Protein 3HX1 (pdb70)

Radius of gyration: 18.81 Å; Cα contacts (8 Å, |Δi|>4): 523; chains: 2; bounding box: 47×52×32 Å

B-factor: mean 54.71, std 17.38, range [21.19, 99.0]

Secondary structure (DSSP, 8-state):
--EEEEEEEETTEEEEEEE-SSEEEEESSTTSSEE---SSS-TT-EEEEE---EEEEES-TTS---SS---TT---SEEEPPTT-EE--TT-EEEEEEE--/-EEEEEEETTEEEEEE--SSEEEEESSTTSSEE---TTS-TT-EEEEEEE-SSS-EEEEEEES-TT----SS---TTS--SEEE--TT-EE--TT-EEEEEE--

Solvent-accessible surface area: 11681 Å² total

InterPro do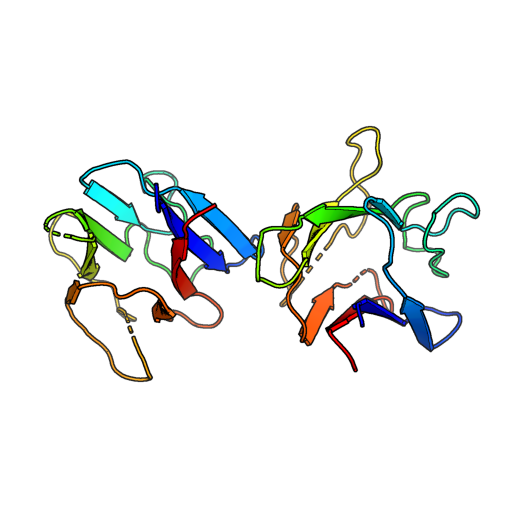mains:
  IPR000253 Forkhead-associated (FHA) domain [PF00498] (32-105)
  IPR000253 Forkhead-associated (FHA) domain [PS50006] (32-91)
  IPR000253 Forkhead-associated (FHA) domain [SM00240] (31-91)
  IPR008984 SMAD/FHA domain superfamily [SSF49879] (4-127)

CATH classification: 2.60.200.20

Nearest PDB structures (foldseek):
  3hx1-assembly1_A  TM=1.010E+00  e=3.434E-19  Synechocystis sp. PCC 6803
  3hx1-assembly2_B  TM=9.843E-01  e=1.513E-14  Synechocystis sp. PCC 6803
  8p5x-assembly1_G  TM=8.555E-01  e=5.472E-07  Corynebacterium glutamicum ATCC 13032
  7rj3-assembly3_C  TM=8.687E-01  e=1.919E-06  Mycobacterium tuberculosis
  3unm-assembly1_A  TM=7.442E-01  e=1.683E-04  Homo sapiens

Structure (mmCIF, N/CA/C/O backbone):
data_3HX1
#
_entry.id   3HX1
#
_cell.length_a   56.130
_cell.length_b   56.130
_cell.length_c   290.868
_cell.angle_alpha   90.000
_cell.angle_beta   90.000
_cell.angle_gamma   120.000
#
_symmetry.space_group_name_H-M   'P 61 2 2'
#
loop_
_entity.id
_entity.type
_entity.pdbx_description
1 polymer 'Slr1951 protein'
2 water water
#
loop_
_atom_site.group_PDB
_atom_site.id
_atom_site.type_symbol
_atom_site.label_atom_id
_atom_site.label_alt_id
_atom_site.label_comp_id
_atom_site.label_asym_id
_atom_site.label_entity_id
_atom_site.label_seq_id
_atom_site.pdbx_PDB_ins_code
_atom_site.Cartn_x
_atom_site.Cartn_y
_atom_site.Cartn_z
_atom_site.occupancy
_atom_site.B_iso_or_equiv
_atom_site.auth_seq_id
_atom_site.auth_comp_id
_atom_site.auth_asym_id
_atom_site.auth_atom_id
_atom_site.pdbx_PDB_model_num
ATOM 1 N N . LEU A 1 9 ? -20.111 5.034 152.689 1.00 71.05 9 LEU A N 1
ATOM 2 C CA . LEU A 1 9 ? -19.893 3.640 152.202 1.00 82.05 9 LEU A CA 1
ATOM 3 C C . LEU A 1 9 ? -18.599 3.083 152.770 1.00 83.84 9 LEU A C 1
ATOM 4 O O . LEU A 1 9 ? -17.568 3.098 152.104 1.00 90.50 9 LEU A O 1
ATOM 9 N N . GLN A 1 10 ? -18.660 2.595 154.004 1.00 78.81 10 GLN A N 1
ATOM 10 C CA . GLN A 1 10 ? -17.490 2.039 154.674 1.00 76.46 10 GLN A CA 1
ATOM 11 C C . GLN A 1 10 ? -16.719 1.053 153.790 1.00 78.50 10 GLN A C 1
ATOM 12 O O . GLN A 1 10 ? -17.320 0.228 153.098 1.00 82.18 10 GLN A O 1
ATOM 18 N N . GLU A 1 11 ?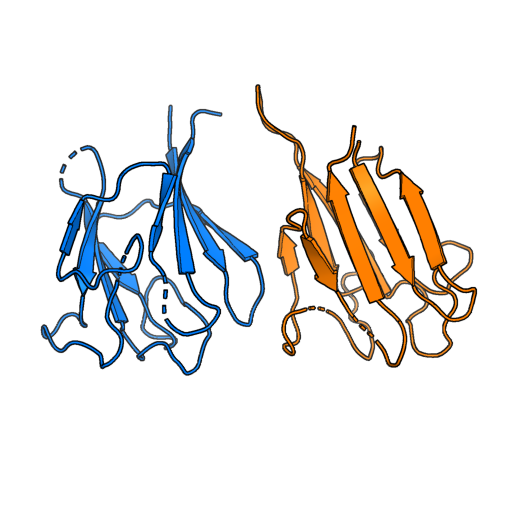 -15.390 1.144 153.817 1.00 66.60 11 GLU A N 1
ATOM 19 C CA . GLU A 1 11 ? -14.546 0.252 153.025 1.00 64.47 11 GLU A CA 1
ATOM 20 C C . GLU A 1 11 ? -13.575 -0.554 153.888 1.00 58.26 11 GLU A C 1
ATOM 21 O O . GLU A 1 11 ? -13.190 -0.121 154.978 1.00 58.37 11 GLU A O 1
ATOM 27 N N . HIS A 1 12 ? -13.198 -1.730 153.388 1.00 46.94 12 HIS A N 1
ATOM 28 C CA . HIS A 1 12 ? -12.289 -2.641 154.084 1.00 52.66 12 HIS A CA 1
ATOM 29 C C . HIS A 1 12 ? -10.842 -2.241 153.857 1.00 50.18 12 HIS A C 1
ATOM 30 O O . HIS A 1 12 ? -10.338 -2.340 152.734 1.00 51.36 12 HIS A O 1
ATOM 37 N N . ILE A 1 13 ? -10.177 -1.799 154.925 1.00 49.30 13 ILE A N 1
ATOM 38 C CA . ILE A 1 13 ? -8.787 -1.364 154.841 1.00 46.63 13 ILE A CA 1
ATOM 39 C C . ILE A 1 13 ? -7.852 -2.217 155.680 1.00 47.15 13 ILE A C 1
ATOM 40 O O . ILE A 1 13 ? -8.120 -2.492 156.851 1.00 39.29 13 ILE A O 1
ATOM 45 N N . LEU A 1 14 ? -6.739 -2.614 155.075 1.00 45.88 14 LEU A N 1
ATOM 46 C CA . LEU A 1 14 ? -5.749 -3.431 155.754 1.00 44.50 14 LEU A CA 1
ATOM 47 C C . LEU A 1 14 ? -4.456 -2.633 155.950 1.00 45.69 14 LEU A C 1
ATOM 48 O O . LEU A 1 14 ? -3.783 -2.298 154.967 1.00 44.49 14 LEU A O 1
ATOM 53 N N . ILE A 1 15 ? -4.117 -2.315 157.202 1.00 43.48 15 ILE A N 1
ATOM 54 C CA . ILE A 1 15 ? -2.881 -1.589 157.483 1.00 44.54 15 ILE A CA 1
ATOM 55 C C . ILE A 1 15 ? -1.769 -2.616 157.701 1.00 44.40 15 ILE A C 1
ATOM 56 O O . ILE A 1 15 ? -1.746 -3.337 158.705 1.00 42.62 15 ILE A O 1
ATOM 61 N N . ILE A 1 16 ? -0.846 -2.680 156.753 1.00 36.60 16 ILE A N 1
ATOM 62 C CA . ILE A 1 16 ? 0.252 -3.632 156.817 1.00 36.20 16 ILE A CA 1
ATOM 63 C C . ILE A 1 16 ? 1.564 -3.009 157.273 1.00 35.90 16 ILE A C 1
ATOM 64 O O . ILE A 1 16 ? 1.980 -1.960 156.774 1.00 39.34 16 ILE A O 1
ATOM 69 N N . LEU A 1 17 ? 2.214 -3.675 158.222 1.00 41.22 17 LEU A N 1
ATOM 70 C CA . LEU A 1 17 ? 3.490 -3.216 158.748 1.00 43.48 17 LEU A CA 1
ATOM 71 C C . LEU A 1 17 ? 4.530 -4.311 158.598 1.00 44.29 17 LEU A C 1
ATOM 72 O O . LEU A 1 17 ? 4.406 -5.373 159.208 1.00 43.04 17 LEU A O 1
ATOM 77 N N . ASP A 1 18 ? 5.555 -4.051 157.793 1.00 40.29 18 ASP A N 1
ATOM 78 C CA . ASP A 1 18 ? 6.620 -5.024 157.580 1.00 42.68 18 ASP A CA 1
ATOM 79 C C . ASP A 1 18 ? 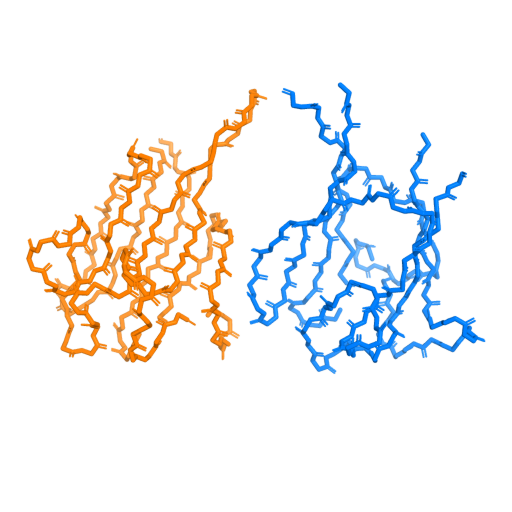7.928 -4.342 157.203 1.00 36.72 18 ASP A C 1
ATOM 80 O O . ASP A 1 18 ? 8.040 -3.123 157.262 1.00 43.24 18 ASP A O 1
ATOM 85 N N . ASP A 1 19 ? 8.916 -5.141 156.816 1.00 35.28 19 ASP A N 1
ATOM 86 C CA . ASP A 1 19 ? 10.231 -4.632 156.420 1.00 37.71 19 ASP A CA 1
ATOM 87 C C . ASP A 1 19 ? 10.164 -3.408 155.496 1.00 41.26 19 ASP A C 1
ATOM 88 O O . ASP A 1 19 ? 11.097 -2.607 155.457 1.00 47.78 19 ASP A O 1
ATOM 93 N N . ALA A 1 20 ? 9.068 -3.268 154.752 1.00 21.55 20 ALA A N 1
ATOM 94 C CA . ALA A 1 20 ? 8.901 -2.143 153.833 1.00 36.62 20 ALA A CA 1
ATOM 95 C C . ALA A 1 20 ? 8.194 -0.937 154.443 1.00 38.68 20 ALA A C 1
ATOM 96 O O . ALA A 1 20 ? 7.910 0.035 153.734 1.00 42.76 20 ALA A O 1
ATOM 98 N N . GLY A 1 21 ? 7.906 -0.999 155.743 1.00 25.51 21 GLY A N 1
ATOM 99 C CA . GLY A 1 21 ? 7.237 0.099 156.409 1.00 27.87 21 GLY A CA 1
ATOM 100 C C . GLY A 1 21 ? 5.750 -0.143 156.583 1.00 35.79 21 GLY A C 1
ATOM 101 O O . GLY A 1 21 ? 5.258 -1.244 156.353 1.00 24.51 21 GLY A O 1
ATOM 102 N N . ARG A 1 22 ? 5.022 0.888 156.991 1.00 37.77 22 ARG A N 1
ATOM 103 C CA . ARG A 1 22 ? 3.590 0.758 157.196 1.00 34.29 22 ARG A CA 1
ATOM 104 C C . ARG A 1 22 ? 2.843 1.286 155.970 1.00 34.88 22 ARG A C 1
ATOM 105 O O . ARG A 1 22 ? 3.103 2.406 155.521 1.00 28.85 22 ARG A O 1
ATOM 113 N N . ARG A 1 23 ? 1.929 0.486 155.420 1.00 36.46 23 ARG A N 1
ATOM 114 C CA . ARG A 1 23 ? 1.166 0.921 154.243 1.00 38.71 23 ARG A CA 1
ATOM 115 C C . ARG A 1 23 ? -0.261 0.406 154.303 1.00 41.81 23 ARG A C 1
ATOM 116 O O . ARG A 1 23 ? -0.558 -0.526 155.044 1.00 33.22 23 ARG A O 1
ATOM 124 N N . GLU A 1 24 ? -1.143 1.005 153.510 1.00 39.62 24 GLU A N 1
ATOM 125 C CA . GLU A 1 24 ? -2.541 0.592 153.493 1.00 36.83 24 GLU A CA 1
ATOM 126 C C . GLU A 1 24 ? -2.972 -0.086 152.195 1.00 47.80 24 GLU A C 1
ATOM 127 O O . GLU A 1 24 ? -2.546 0.287 151.104 1.00 44.13 24 GLU A O 1
ATOM 133 N N . VAL A 1 25 ? -3.819 -1.099 152.343 1.00 48.62 25 VAL A N 1
ATOM 134 C CA . VAL A 1 25 ? -4.344 -1.865 151.228 1.00 45.30 25 VAL A CA 1
ATOM 135 C C . VAL A 1 25 ? -5.858 -1.855 151.324 1.00 43.46 25 VAL A C 1
ATOM 136 O O . VAL A 1 25 ? -6.427 -2.004 152.412 1.00 42.61 25 VAL A O 1
ATOM 140 N N . LEU A 1 26 ? -6.518 -1.671 150.189 1.00 35.49 26 LEU A N 1
ATOM 141 C CA . LEU A 1 26 ? -7.971 -1.669 150.171 1.00 38.96 26 LEU A CA 1
ATOM 142 C C . LEU A 1 26 ? -8.376 -3.089 149.834 1.00 34.88 26 LEU A C 1
ATOM 143 O O . LEU A 1 26 ? -7.907 -3.645 148.838 1.00 43.27 26 LEU A O 1
ATOM 148 N N . LEU A 1 27 ? -9.212 -3.692 150.673 1.00 37.20 27 LEU A N 1
ATOM 149 C CA . LEU A 1 27 ? -9.660 -5.061 150.431 1.00 47.93 27 LEU A CA 1
ATOM 150 C C . LEU A 1 27 ? -10.895 -5.017 149.541 1.00 47.47 27 LEU A C 1
ATOM 151 O O . LEU A 1 27 ? -11.959 -4.547 149.945 1.00 35.71 27 LEU A O 1
ATOM 156 N N . THR A 1 28 ? -10.733 -5.519 148.324 1.00 53.41 28 THR A N 1
ATOM 157 C CA . THR A 1 28 ? -11.783 -5.488 147.317 1.00 43.27 28 THR A CA 1
ATOM 158 C C . THR A 1 28 ? -12.308 -6.847 146.879 1.00 49.14 28 THR A C 1
ATOM 159 O O . THR A 1 28 ? -13.498 -7.000 146.599 1.00 55.84 28 THR A O 1
ATOM 163 N N . GLU A 1 29 ? -11.421 -7.833 146.816 1.00 55.39 29 GLU A N 1
ATOM 164 C CA . GLU A 1 29 ? -11.801 -9.158 146.348 1.00 44.39 29 GLU A CA 1
ATOM 165 C C . GLU A 1 29 ? -12.372 -10.131 147.375 1.00 44.33 29 GLU A C 1
ATOM 166 O O . GLU A 1 29 ? -12.432 -9.844 148.570 1.00 45.48 29 GLU A O 1
ATOM 172 N N . THR A 1 30 ? -12.773 -11.295 146.872 1.00 41.06 30 THR A N 1
ATOM 173 C CA . THR A 1 30 ? -13.373 -12.360 147.659 1.00 40.80 30 THR A CA 1
ATOM 174 C C . THR A 1 30 ? -12.372 -13.273 148.351 1.00 41.32 30 THR A C 1
ATOM 175 O O . THR A 1 30 ? -12.637 -13.802 149.437 1.00 47.51 30 THR A O 1
ATOM 179 N N . PHE A 1 31 ? -11.226 -13.467 147.712 1.00 43.04 31 PHE A N 1
ATOM 180 C CA . PHE A 1 31 ? -10.190 -14.337 148.242 1.00 34.66 31 PHE A CA 1
ATOM 181 C C . PHE A 1 31 ? -8.841 -13.640 148.064 1.00 37.68 31 PHE A C 1
ATOM 182 O O . PHE A 1 31 ? -8.586 -13.010 147.039 1.00 47.83 31 PHE A O 1
ATOM 190 N N . TYR A 1 32 ? -7.984 -13.744 149.073 1.00 42.63 32 TYR A N 1
ATOM 191 C CA . TYR A 1 32 ? -6.666 -13.129 149.017 1.00 38.97 32 TYR A CA 1
ATOM 192 C C . TYR A 1 32 ? -5.653 -14.024 149.701 1.00 44.83 32 TYR A C 1
ATOM 193 O O . TYR A 1 32 ? -5.866 -14.435 150.838 1.00 48.33 32 TYR A O 1
ATOM 202 N N . THR A 1 33 ? -4.557 -14.343 149.022 1.00 41.86 33 THR A N 1
ATOM 203 C CA . THR A 1 33 ? -3.517 -15.137 149.664 1.00 44.44 33 THR A CA 1
ATOM 204 C C . THR A 1 33 ? -2.573 -14.090 150.222 1.00 43.44 33 THR A C 1
ATOM 205 O O . THR A 1 33 ? -2.471 -12.988 149.680 1.00 38.59 33 THR A O 1
ATOM 209 N N . ILE A 1 34 ? -1.888 -14.423 151.303 1.00 45.45 34 ILE A N 1
ATOM 210 C CA . ILE A 1 34 ? -0.984 -13.480 151.933 1.00 37.71 34 ILE A CA 1
ATOM 211 C C . ILE A 1 34 ? 0.335 -14.154 152.237 1.00 41.42 34 ILE A C 1
ATOM 212 O O . ILE A 1 34 ? 0.361 -15.301 152.694 1.00 35.97 34 ILE A O 1
ATOM 217 N N . GLY A 1 35 ? 1.435 -13.445 151.995 1.00 30.84 35 GLY A N 1
ATOM 218 C CA . GLY A 1 35 ? 2.737 -14.023 152.264 1.00 37.58 35 GLY A CA 1
ATOM 219 C C . GLY A 1 35 ? 3.878 -13.164 151.775 1.00 41.32 35 GLY A C 1
ATOM 220 O O . GLY A 1 35 ? 3.655 -12.095 151.207 1.00 36.64 35 GLY A O 1
ATOM 221 N N . ARG A 1 36 ? 5.102 -13.643 151.984 1.00 41.69 36 ARG A N 1
ATOM 222 C CA . ARG A 1 36 ? 6.299 -12.914 151.585 1.00 46.38 36 ARG A CA 1
ATOM 223 C C . ARG A 1 36 ? 6.694 -13.085 150.116 1.00 48.37 36 ARG A C 1
ATOM 224 O O . ARG A 1 36 ? 7.509 -12.320 149.595 1.00 56.02 36 ARG A O 1
ATOM 232 N N . SER A 1 37 ? 6.122 -14.083 149.451 1.00 35.75 37 SER A N 1
ATOM 233 C CA . SER A 1 37 ? 6.455 -14.333 148.057 1.00 35.84 37 SER A CA 1
ATOM 234 C C . SER A 1 37 ? 5.690 -13.477 147.066 1.00 35.56 37 SER A C 1
ATOM 235 O O . SER A 1 37 ? 4.621 -12.951 147.376 1.00 26.56 37 SER A O 1
ATOM 238 N N . PRO A 1 38 ? 6.249 -13.307 145.859 1.00 39.05 38 PRO A N 1
ATOM 239 C CA . PRO A 1 38 ? 5.608 -12.515 144.805 1.00 35.14 38 PRO A CA 1
ATOM 240 C C . PRO A 1 38 ? 4.305 -13.189 144.378 1.00 34.96 38 PRO A C 1
ATOM 241 O O . PRO A 1 38 ? 3.444 -12.551 143.788 1.00 50.93 38 PRO A O 1
ATOM 245 N N . ARG A 1 39 ? 4.174 -14.482 144.678 1.00 37.54 39 ARG A N 1
ATOM 246 C CA . ARG A 1 39 ? 2.964 -15.252 144.339 1.00 44.47 39 ARG A CA 1
ATOM 247 C C . ARG A 1 39 ? 1.735 -14.723 145.080 1.00 43.46 39 ARG A C 1
ATOM 248 O O . ARG A 1 39 ? 0.647 -14.629 144.511 1.00 52.36 39 ARG A O 1
ATOM 256 N N . ALA A 1 40 ? 1.922 -14.400 146.355 1.00 47.75 40 ALA A N 1
ATOM 257 C CA . ALA A 1 40 ? 0.856 -13.894 147.218 1.00 47.44 40 ALA A CA 1
ATOM 258 C C . ALA A 1 40 ? 0.193 -12.627 146.689 1.00 44.83 40 ALA A C 1
ATOM 259 O O . ALA A 1 40 ? 0.864 -11.736 146.175 1.00 48.15 40 ALA A O 1
ATOM 261 N N . ASP A 1 41 ? -1.126 -12.549 146.835 1.00 38.67 41 ASP A N 1
ATOM 262 C CA . ASP A 1 41 ? -1.880 -11.382 146.393 1.00 36.90 41 ASP A CA 1
ATOM 263 C C . ASP A 1 41 ? -1.457 -10.154 147.196 1.00 42.13 41 ASP A C 1
ATOM 264 O O . ASP A 1 41 ? -1.298 -9.069 146.644 1.00 40.05 41 ASP A O 1
ATOM 269 N N . ILE A 1 42 ? -1.269 -10.329 148.502 1.00 39.05 42 ILE A N 1
ATOM 270 C CA . ILE A 1 42 ? -0.857 -9.230 149.374 1.00 34.94 42 ILE A CA 1
ATOM 271 C C . ILE A 1 42 ? 0.497 -9.580 149.968 1.00 36.51 42 ILE A C 1
ATOM 272 O O . ILE A 1 42 ? 0.594 -10.457 150.814 1.00 24.51 42 ILE A O 1
ATOM 277 N N . ARG A 1 43 ? 1.553 -8.910 149.533 1.00 39.33 43 ARG A N 1
ATOM 278 C CA . ARG A 1 43 ? 2.866 -9.248 150.047 1.00 39.20 43 ARG A CA 1
ATOM 279 C C . ARG A 1 43 ? 3.151 -8.675 151.400 1.00 40.20 43 ARG A C 1
ATOM 280 O O . ARG A 1 43 ? 2.915 -7.494 151.639 1.00 33.38 43 ARG A O 1
ATOM 288 N N . ILE A 1 44 ? 3.630 -9.532 152.296 1.00 48.64 44 ILE A N 1
ATOM 289 C CA . ILE A 1 44 ? 4.026 -9.105 153.626 1.00 52.17 44 ILE A CA 1
ATOM 290 C C . ILE A 1 44 ? 5.512 -9.427 153.672 1.00 56.35 44 ILE A C 1
ATOM 291 O O . ILE A 1 44 ? 5.908 -10.568 153.917 1.00 53.92 44 ILE A O 1
ATOM 296 N N . LYS A 1 45 ? 6.320 -8.404 153.411 1.00 56.34 45 LYS A N 1
ATOM 297 C CA . LYS A 1 45 ? 7.769 -8.518 153.363 1.00 49.15 45 LYS A CA 1
ATOM 298 C C . LYS A 1 45 ? 8.443 -8.770 154.706 1.00 47.41 45 LYS A C 1
ATOM 299 O O . LYS A 1 45 ? 8.536 -7.865 155.541 1.00 41.03 45 LYS A O 1
ATOM 305 N N . SER A 1 46 ? 8.916 -10.005 154.890 1.00 47.87 46 SER A N 1
ATOM 306 C CA . SER A 1 46 ? 9.625 -10.435 156.095 1.00 42.71 46 SER A CA 1
ATOM 307 C C . SER A 1 46 ? 10.071 -11.874 155.961 1.00 54.10 46 SER A C 1
ATOM 308 O O . SER A 1 46 ? 9.498 -12.638 155.191 1.00 55.24 46 SER A O 1
ATOM 311 N N . GLN A 1 47 ? 11.091 -12.240 156.731 1.00 61.32 47 GLN A N 1
ATOM 312 C CA . GLN A 1 47 ? 11.628 -13.597 156.706 1.00 45.55 47 GLN A CA 1
ATOM 313 C C . GLN A 1 47 ? 10.858 -14.495 157.657 1.00 53.02 47 GLN A C 1
ATOM 314 O O . GLN A 1 47 ? 10.929 -15.716 157.560 1.00 61.35 47 GLN A O 1
ATOM 320 N N . PHE A 1 48 ? 10.119 -13.884 158.575 1.00 56.15 48 PHE A N 1
ATOM 321 C CA . PHE A 1 48 ? 9.336 -14.641 159.541 1.00 63.97 48 PHE A CA 1
ATOM 322 C C . PHE A 1 48 ? 7.995 -15.021 158.939 1.00 56.94 48 PHE A C 1
ATOM 323 O O . PHE A 1 48 ? 7.217 -15.756 159.537 1.00 59.07 48 PHE A O 1
ATOM 331 N N . VAL A 1 49 ? 7.734 -14.508 157.745 1.00 48.51 49 VAL A N 1
ATOM 332 C CA . VAL A 1 49 ? 6.496 -14.795 157.043 1.00 44.41 49 VAL A CA 1
ATOM 333 C C . VAL A 1 49 ? 6.729 -15.817 155.941 1.00 42.46 49 VAL A C 1
ATOM 334 O O . VAL A 1 49 ? 7.631 -15.670 155.125 1.00 42.14 49 VAL A O 1
ATOM 338 N N . SER A 1 50 ? 5.912 -16.856 155.919 1.00 36.38 50 SER A N 1
ATOM 339 C CA . SER A 1 50 ? 6.043 -17.887 154.896 1.00 36.28 50 SER A CA 1
ATOM 340 C C . SER A 1 50 ? 5.718 -17.310 153.516 1.00 36.62 50 SER A C 1
ATOM 341 O O . SER A 1 50 ? 5.118 -16.232 153.405 1.00 41.27 50 SER A O 1
ATOM 344 N N . ARG A 1 51 ? 6.116 -18.028 152.471 1.00 30.45 51 ARG A N 1
ATOM 345 C CA . ARG A 1 51 ? 5.851 -17.577 151.110 1.00 34.31 51 ARG A CA 1
ATOM 346 C C . ARG A 1 51 ? 4.384 -17.255 150.960 1.00 36.31 51 ARG A C 1
ATOM 347 O O . ARG A 1 51 ? 4.033 -16.227 150.380 1.00 43.06 51 ARG A O 1
ATOM 355 N N . ILE A 1 52 ? 3.543 -18.140 151.493 1.00 41.57 52 ILE A N 1
ATOM 356 C CA . ILE A 1 52 ? 2.092 -17.970 151.494 1.00 28.67 52 ILE A CA 1
ATOM 357 C C . ILE A 1 52 ? 1.726 -18.329 152.929 1.00 33.27 52 ILE A C 1
ATOM 358 O O . ILE A 1 52 ? 1.640 -19.504 153.286 1.00 53.84 52 ILE A O 1
ATOM 363 N N . HIS A 1 53 ? 1.520 -17.300 153.744 1.00 31.94 53 HIS A N 1
ATOM 364 C CA . HIS A 1 53 ? 1.228 -17.456 155.167 1.00 30.73 53 HIS A CA 1
ATOM 365 C C . HIS A 1 53 ? -0.234 -17.685 155.544 1.00 36.37 53 HIS A C 1
ATOM 366 O O . HIS A 1 53 ? -0.527 -18.360 156.531 1.00 32.12 53 HIS A O 1
ATOM 373 N N . ALA A 1 54 ? -1.156 -17.117 154.781 1.00 32.45 54 ALA A N 1
ATOM 374 C CA . ALA A 1 54 ? -2.556 -17.288 155.104 1.00 35.72 54 ALA A CA 1
ATOM 375 C C . ALA A 1 54 ? -3.459 -16.901 153.945 1.00 39.44 54 ALA A C 1
ATOM 376 O O . ALA A 1 54 ? -2.980 -16.590 152.853 1.00 41.06 54 ALA A O 1
ATOM 378 N N . VAL A 1 55 ? -4.768 -16.939 154.191 1.00 38.87 55 VAL A N 1
ATOM 379 C CA . VAL A 1 55 ? -5.750 -16.556 153.187 1.00 42.51 55 VAL A CA 1
ATOM 380 C C . VAL A 1 55 ? -6.908 -15.787 153.819 1.00 36.67 55 VAL A C 1
ATOM 381 O O . VAL A 1 55 ? -7.234 -15.973 154.990 1.00 45.69 55 VAL A O 1
ATOM 385 N N . LEU A 1 56 ? -7.516 -14.918 153.021 1.00 36.28 56 LEU A N 1
ATOM 386 C CA . LEU A 1 56 ? -8.640 -14.098 153.444 1.00 39.28 56 LEU A CA 1
ATOM 387 C C . LEU A 1 56 ? -9.804 -14.413 152.531 1.00 41.57 56 LEU A C 1
ATOM 388 O O . LEU A 1 56 ? -9.693 -14.278 151.309 1.00 36.32 56 LEU A O 1
ATOM 393 N N . VAL A 1 57 ? -10.917 -14.843 153.112 1.00 45.47 57 VAL A N 1
ATOM 394 C CA . VAL A 1 57 ? -12.090 -15.153 152.316 1.00 45.69 57 VAL A CA 1
ATOM 395 C C . VAL A 1 57 ? -13.241 -14.306 152.839 1.00 52.88 57 VAL A C 1
ATOM 396 O O . VAL A 1 57 ? -13.519 -14.296 154.041 1.00 42.25 57 VAL A O 1
ATOM 400 N N . ARG A 1 58 ? -13.897 -13.575 151.945 1.00 54.60 58 ARG A N 1
ATOM 401 C CA . ARG A 1 58 ? -15.016 -12.747 152.363 1.00 45.79 58 ARG A CA 1
ATOM 402 C C . ARG A 1 58 ? -16.211 -13.675 152.464 1.00 54.90 58 ARG A C 1
ATOM 403 O O . ARG A 1 58 ? -16.370 -14.561 151.621 1.00 48.05 58 ARG A O 1
ATOM 411 N N . LYS A 1 59 ? -17.029 -13.494 153.501 1.00 61.30 59 LYS A N 1
ATOM 412 C CA . LYS A 1 59 ? -18.213 -14.329 153.706 1.00 69.27 59 L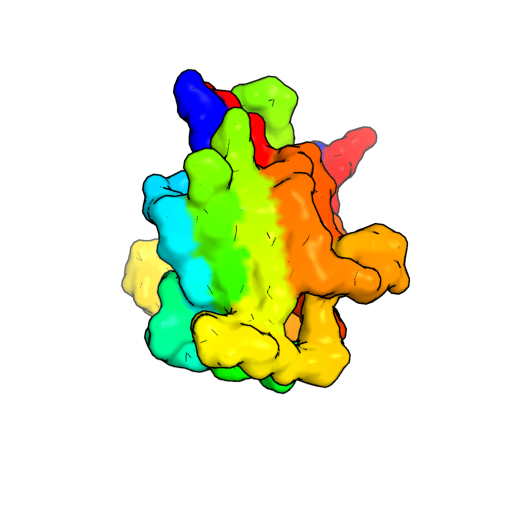YS A CA 1
ATOM 413 C C . LYS A 1 59 ? -19.409 -13.833 152.884 1.00 74.74 59 LYS A C 1
ATOM 414 O O . LYS A 1 59 ? -19.477 -14.027 151.663 1.00 73.45 59 LYS A O 1
ATOM 416 N N . ALA A 1 66 ? -20.766 -7.673 156.924 1.00 99.00 66 ALA A N 1
ATOM 417 C CA . ALA A 1 66 ? -20.125 -8.951 156.623 1.00 99.00 66 ALA A CA 1
ATOM 418 C C . ALA A 1 66 ? -18.690 -8.732 156.137 1.00 96.47 66 ALA A C 1
ATOM 419 O O . ALA A 1 66 ? -18.464 -8.133 155.078 1.00 94.22 66 ALA A O 1
ATOM 421 N N . ALA A 1 67 ? -17.729 -9.239 156.908 1.00 85.98 67 ALA A N 1
ATOM 422 C CA . ALA A 1 67 ? -16.320 -9.070 156.588 1.00 80.87 67 ALA A CA 1
ATOM 423 C C . ALA A 1 67 ? -15.575 -10.307 156.113 1.00 65.52 67 ALA A C 1
ATOM 424 O O . ALA A 1 67 ? -16.160 -11.261 155.604 1.00 53.64 67 ALA A O 1
ATOM 426 N N . TYR A 1 68 ? -14.259 -10.255 156.293 1.00 61.11 68 TYR A N 1
ATOM 427 C CA . TYR A 1 68 ? -13.340 -11.309 155.882 1.00 42.40 68 TYR A CA 1
ATOM 428 C C . TYR A 1 68 ? -12.951 -12.234 157.020 1.00 47.87 68 TYR A C 1
ATOM 429 O O . TYR A 1 68 ? -12.893 -11.826 158.177 1.00 53.08 68 TYR A O 1
ATOM 438 N N . ARG A 1 69 ? -12.670 -13.482 156.674 1.00 48.42 69 ARG A N 1
ATOM 439 C CA . ARG A 1 69 ? -12.230 -14.469 157.640 1.00 38.98 69 ARG A CA 1
ATOM 440 C C . ARG A 1 69 ? -10.810 -14.799 157.212 1.00 41.53 69 ARG A C 1
ATOM 441 O O . ARG A 1 69 ? -10.532 -14.890 156.011 1.00 44.04 69 ARG A O 1
ATOM 449 N N . ILE A 1 70 ? -9.907 -14.956 158.175 1.00 31.64 70 ILE A N 1
ATOM 450 C CA . ILE A 1 70 ? -8.518 -15.275 157.855 1.00 31.96 70 ILE A CA 1
ATOM 451 C C . ILE A 1 70 ? -8.181 -16.678 158.354 1.00 34.90 70 ILE A C 1
ATOM 452 O O . ILE A 1 70 ? -8.426 -17.012 159.507 1.00 36.28 70 ILE A O 1
ATOM 457 N N . ILE A 1 71 ? -7.627 -17.500 157.473 1.00 35.24 71 ILE A N 1
ATOM 458 C CA . ILE A 1 71 ? -7.273 -18.859 157.820 1.00 36.88 71 ILE A CA 1
ATOM 459 C C . ILE A 1 71 ? -5.762 -18.987 157.714 1.00 36.81 71 ILE A C 1
ATOM 460 O O . ILE A 1 71 ? -5.159 -18.430 156.807 1.00 34.56 71 ILE A O 1
ATOM 465 N N . ASP A 1 72 ? -5.148 -19.709 158.646 1.00 34.54 72 ASP A N 1
ATOM 466 C CA . ASP A 1 72 ? -3.706 -19.892 158.626 1.00 37.31 72 ASP A CA 1
ATOM 467 C C . ASP A 1 72 ? -3.330 -20.950 157.603 1.00 35.99 72 ASP A C 1
ATOM 468 O O . ASP A 1 72 ? -4.082 -21.900 157.382 1.00 50.38 72 ASP A O 1
ATOM 473 N N . GLY A 1 73 ? -2.167 -20.762 156.978 1.00 36.89 73 GLY A N 1
ATOM 474 C CA . GLY A 1 73 ? -1.668 -21.702 155.979 1.00 37.84 73 GLY A CA 1
ATOM 475 C C . GLY A 1 73 ? -1.935 -21.304 154.539 1.00 33.27 73 GLY A C 1
ATOM 476 O O . GLY A 1 73 ? -2.761 -20.425 154.279 1.00 36.29 73 GLY A O 1
ATOM 477 N N . ASP A 1 74 ? -1.238 -21.938 153.599 1.00 32.59 74 ASP A N 1
ATOM 478 C CA . ASP A 1 74 ? -1.438 -21.618 152.177 1.00 39.18 74 ASP A CA 1
ATOM 479 C C . ASP A 1 74 ? -2.698 -22.269 151.619 1.00 35.88 74 ASP A C 1
ATOM 480 O O . ASP A 1 74 ? -3.472 -22.878 152.364 1.00 36.93 74 ASP A O 1
ATOM 485 N N . GLU A 1 75 ? -2.912 -22.127 150.315 1.00 39.64 75 GLU A N 1
ATOM 486 C CA . GLU A 1 75 ? -4.097 -22.691 149.666 1.00 45.80 75 GLU A CA 1
ATOM 487 C C . GLU A 1 75 ? -4.176 -24.216 149.751 1.00 53.08 75 GLU A C 1
ATOM 488 O O . GLU A 1 75 ? -5.263 -24.789 149.728 1.00 53.51 75 GLU A O 1
ATOM 494 N N . ASP A 1 76 ? -3.024 -24.872 149.838 1.00 51.98 76 ASP A N 1
ATOM 495 C CA . ASP A 1 76 ? -2.988 -26.327 149.953 1.00 64.64 76 ASP A CA 1
ATOM 496 C C . ASP A 1 76 ? -3.377 -26.727 151.367 1.00 64.09 76 ASP A C 1
ATOM 497 O O . ASP A 1 76 ? -3.620 -27.902 151.648 1.00 66.06 76 ASP A O 1
ATOM 502 N N . GLY A 1 77 ? -3.424 -25.742 152.259 1.00 50.61 77 GLY A N 1
ATOM 503 C CA . GLY A 1 77 ? -3.788 -26.015 153.633 1.00 40.33 77 GLY A CA 1
ATOM 504 C C . GLY A 1 77 ? -2.574 -26.249 154.494 1.00 50.80 77 GLY A C 1
ATOM 505 O O . GLY A 1 77 ? -2.702 -26.685 155.640 1.00 49.70 77 GLY A O 1
ATOM 506 N N . GLN A 1 78 ? -1.392 -25.978 153.950 1.00 47.98 78 GLN A N 1
ATOM 507 C CA . GLN A 1 78 ? -0.178 -26.151 154.735 1.00 50.86 78 GLN A CA 1
ATOM 508 C C . GLN A 1 78 ? 0.117 -24.869 155.494 1.00 57.90 78 GLN A C 1
ATOM 509 O O . GLN A 1 78 ? 0.213 -23.786 154.911 1.00 51.80 78 GLN A O 1
ATOM 515 N N . SER A 1 79 ? 0.249 -25.000 156.805 1.00 62.00 79 SER A N 1
ATOM 516 C CA . SER A 1 79 ? 0.514 -23.859 157.656 1.00 64.48 79 SER A CA 1
ATOM 517 C C . SER A 1 79 ? 1.996 -23.609 157.874 1.00 67.82 79 SER A C 1
ATOM 518 O O . SER A 1 79 ? 2.841 -24.414 157.495 1.00 68.18 79 SER A O 1
ATOM 521 N N . SER A 1 80 ? 2.290 -22.468 158.485 1.00 73.50 80 SER A N 1
ATOM 522 C CA . SER A 1 80 ? 3.648 -22.033 158.788 1.00 74.17 80 SER A CA 1
ATOM 523 C C . SER A 1 80 ? 3.979 -22.441 160.215 1.00 84.39 80 SER A C 1
ATOM 524 O O . SER A 1 80 ? 3.183 -23.130 160.855 1.00 87.11 80 SER A O 1
ATOM 527 N N . VAL A 1 81 ? 5.142 -22.028 160.721 1.00 87.35 81 VAL A N 1
ATOM 528 C CA . VAL A 1 81 ? 5.496 -22.370 162.100 1.00 92.08 81 VAL A CA 1
ATOM 529 C C . VAL A 1 81 ? 4.805 -21.347 163.000 1.00 90.06 81 VAL A C 1
ATOM 530 O O . VAL A 1 81 ? 4.093 -21.711 163.939 1.00 85.39 81 VAL A O 1
ATOM 534 N N . ASN A 1 82 ? 5.015 -20.067 162.701 1.00 86.26 82 ASN A N 1
ATOM 535 C CA . ASN A 1 82 ? 4.380 -18.993 163.448 1.00 79.14 82 ASN A CA 1
ATOM 536 C C . ASN A 1 82 ? 3.087 -18.758 162.684 1.00 72.68 82 ASN A C 1
ATOM 537 O O . ASN A 1 82 ? 3.112 -18.364 161.521 1.00 82.75 82 ASN A O 1
ATOM 539 N N . GLY A 1 83 ? 1.957 -19.024 163.318 1.00 58.87 83 GLY A N 1
ATOM 540 C CA . GLY A 1 83 ? 0.698 -18.837 162.627 1.00 57.49 83 GLY A CA 1
ATOM 541 C C . GLY A 1 83 ? 0.202 -17.413 162.712 1.00 61.08 83 GLY A C 1
ATOM 542 O O . GLY A 1 83 ? 0.906 -16.464 162.361 1.00 62.04 83 GLY A O 1
ATOM 543 N N . LEU A 1 84 ? -1.028 -17.269 163.177 1.00 58.93 84 LEU A N 1
ATOM 544 C CA . LEU A 1 84 ? -1.638 -15.967 163.316 1.00 50.80 84 LEU A CA 1
ATOM 545 C C . LEU A 1 84 ? -1.862 -15.757 164.803 1.00 52.75 84 LEU A C 1
ATOM 546 O O . LEU A 1 84 ? -2.615 -16.497 165.439 1.00 42.80 84 LEU A O 1
ATOM 559 N N . ILE A 1 86 ? -3.292 -13.398 167.685 1.00 57.67 86 ILE A N 1
ATOM 560 C CA . ILE A 1 86 ? -4.174 -12.281 167.959 1.00 60.23 86 ILE A CA 1
ATOM 561 C C . ILE A 1 86 ? -4.298 -12.157 169.468 1.00 65.39 86 ILE A C 1
ATOM 562 O O . ILE A 1 86 ? -4.723 -13.095 170.149 1.00 70.04 86 ILE A O 1
ATOM 567 N N . ASN A 1 87 ? -3.893 -11.005 169.988 1.00 56.96 87 ASN A N 1
ATOM 568 C CA . ASN A 1 87 ? -3.935 -10.763 171.419 1.00 53.97 87 ASN A CA 1
ATOM 569 C C . ASN A 1 87 ? -3.150 -11.846 172.157 1.00 58.02 87 ASN A C 1
ATOM 570 O O . ASN A 1 87 ? -3.639 -12.442 173.116 1.00 52.98 87 ASN A O 1
ATOM 575 N N . GLY A 1 88 ? -1.934 -12.101 171.675 1.00 70.17 88 GLY A N 1
ATOM 576 C CA . GLY A 1 88 ? -1.045 -13.076 172.285 1.00 76.62 88 GLY A CA 1
ATOM 577 C C . GLY A 1 88 ? -1.339 -14.551 172.098 1.00 77.58 88 GLY A C 1
ATOM 578 O O . GLY A 1 88 ? -0.548 -15.389 172.529 1.00 80.43 88 GLY A O 1
ATOM 579 N N . LYS A 1 89 ? -2.454 -14.890 171.462 1.00 73.55 89 LYS A N 1
ATOM 580 C CA . LYS A 1 89 ? -2.789 -16.298 171.276 1.00 67.73 89 LYS A CA 1
ATOM 581 C C . LYS A 1 89 ? -2.969 -16.731 169.819 1.00 65.61 89 LYS A C 1
ATOM 582 O O . LYS A 1 89 ? -3.652 -16.057 169.036 1.00 55.54 89 LYS A O 1
ATOM 588 N N . LYS A 1 90 ? -2.348 -17.866 169.484 1.00 63.95 90 LYS A N 1
ATOM 589 C CA . LYS A 1 90 ? -2.387 -18.468 168.147 1.00 62.64 90 LYS A CA 1
ATOM 590 C C . LYS A 1 90 ? -3.768 -18.994 167.756 1.00 59.98 90 LYS A C 1
ATOM 591 O O . LYS A 1 90 ? -4.376 -19.761 168.492 1.00 59.69 90 LYS A O 1
ATOM 597 N N . VAL A 1 91 ? -4.245 -18.592 166.584 1.00 56.88 91 VAL A N 1
ATOM 598 C CA . VAL A 1 91 ? -5.546 -19.025 166.083 1.00 47.79 91 VAL A CA 1
ATOM 599 C C . VAL A 1 91 ? -5.409 -19.648 164.692 1.00 46.61 91 VAL A C 1
ATOM 600 O O . VAL A 1 91 ? -4.437 -19.386 163.979 1.00 46.81 91 VAL A O 1
ATOM 604 N N . GLN A 1 92 ? -6.383 -20.471 164.310 1.00 42.04 92 GLN A N 1
ATOM 605 C CA . GLN A 1 92 ? -6.369 -21.117 163.008 1.00 41.54 92 GLN A CA 1
ATOM 606 C C . GLN A 1 92 ? -7.064 -20.203 162.025 1.00 43.10 92 GLN A C 1
ATOM 607 O O . GLN A 1 92 ? -6.526 -19.873 160.971 1.00 51.34 92 GLN A O 1
ATOM 613 N N . GLU A 1 93 ? -8.280 -19.816 162.384 1.00 45.97 93 GLU A N 1
ATOM 614 C CA . GLU A 1 93 ? -9.083 -18.916 161.578 1.00 46.20 93 GLU A CA 1
ATOM 615 C C . GLU A 1 93 ? -9.746 -17.915 162.503 1.00 42.79 93 GLU A C 1
ATOM 616 O O . GLU A 1 93 ? -9.935 -18.181 163.688 1.00 43.27 93 GLU A O 1
ATOM 622 N N . HIS A 1 94 ? -10.106 -16.762 161.961 1.00 48.32 94 HIS A N 1
ATOM 623 C CA . HIS A 1 94 ? -10.692 -15.710 162.772 1.00 49.00 94 HIS A CA 1
ATOM 624 C C . HIS A 1 94 ? -11.485 -14.762 161.889 1.00 47.06 94 HIS A C 1
ATOM 625 O O . HIS A 1 94 ? -11.009 -14.355 160.825 1.00 51.73 94 HIS A O 1
ATOM 632 N N . ILE A 1 95 ? -12.700 -14.430 162.311 1.00 45.90 95 ILE A N 1
ATOM 633 C CA . ILE A 1 95 ? -13.511 -13.490 161.549 1.00 42.73 95 ILE A CA 1
ATOM 634 C C . ILE A 1 95 ? -13.006 -12.122 161.975 1.00 38.76 95 ILE A C 1
ATOM 635 O O . ILE A 1 95 ? -13.266 -11.666 163.094 1.00 53.00 95 ILE A O 1
ATOM 640 N N . ILE A 1 96 ? -12.261 -11.484 161.076 1.00 34.18 96 ILE A N 1
ATOM 641 C CA . ILE A 1 96 ? -11.651 -10.189 161.336 1.00 43.53 96 ILE A CA 1
ATOM 642 C C . ILE A 1 96 ? -12.603 -9.049 161.658 1.00 51.88 96 ILE A C 1
ATOM 643 O O . ILE A 1 96 ? -13.427 -8.645 160.833 1.00 40.38 96 ILE A O 1
ATOM 648 N N . GLN A 1 97 ? -12.453 -8.531 162.874 1.00 60.16 97 GLN A N 1
ATOM 649 C CA . GLN A 1 97 ? -13.249 -7.421 163.379 1.00 54.78 97 GLN A CA 1
ATOM 650 C C . GLN A 1 97 ? -12.436 -6.130 163.254 1.00 54.91 97 GLN A C 1
ATOM 651 O O . GLN A 1 97 ? -11.217 -6.136 163.435 1.00 50.21 97 GLN A O 1
ATOM 657 N N . THR A 1 98 ? -13.104 -5.021 162.955 1.00 53.21 98 THR A N 1
ATOM 658 C CA . THR A 1 98 ? -12.402 -3.751 162.819 1.00 43.60 98 THR A CA 1
ATOM 659 C C . THR A 1 98 ? -11.694 -3.386 164.118 1.00 45.80 98 THR A C 1
ATOM 660 O O . THR A 1 98 ? -12.322 -3.259 165.171 1.00 45.63 98 THR A O 1
ATOM 664 N N . GLY A 1 99 ? -10.379 -3.230 164.035 1.00 50.00 99 GLY A N 1
ATOM 665 C CA . GLY A 1 99 ? -9.595 -2.880 165.202 1.00 43.88 99 GLY A CA 1
ATOM 666 C C . GLY A 1 99 ? -8.669 -4.010 165.590 1.00 42.04 99 GLY A C 1
ATOM 667 O O . GLY A 1 99 ? -7.861 -3.874 166.507 1.00 50.05 99 GLY A O 1
ATOM 668 N N . ASP A 1 100 ? -8.793 -5.139 164.898 1.00 48.91 100 ASP A N 1
ATOM 669 C CA . ASP A 1 100 ? -7.951 -6.302 165.177 1.00 53.34 100 ASP A CA 1
ATOM 670 C C . ASP A 1 100 ? -6.534 -6.159 164.635 1.00 51.11 100 ASP A C 1
ATOM 671 O O . ASP A 1 100 ? -6.319 -5.592 163.564 1.00 50.72 100 ASP A O 1
ATOM 676 N N . GLU A 1 101 ? -5.571 -6.677 165.386 1.00 53.86 101 GLU A N 1
ATOM 677 C CA . GLU A 1 101 ? -4.180 -6.645 164.967 1.00 56.06 101 GLU A CA 1
ATOM 678 C C . GLU A 1 101 ? -3.675 -8.076 164.916 1.00 56.74 101 GLU A C 1
ATOM 679 O O . GLU A 1 101 ? -3.439 -8.691 165.956 1.00 56.42 101 GLU A O 1
ATOM 685 N N . ILE A 1 102 ? -3.514 -8.611 163.713 1.00 50.81 102 ILE A N 1
ATOM 686 C CA . ILE A 1 102 ? -3.028 -9.970 163.588 1.00 47.12 102 ILE A CA 1
ATOM 687 C C . ILE A 1 102 ? -1.509 -9.980 163.517 1.00 52.32 102 ILE A C 1
ATOM 688 O O . ILE A 1 102 ? -0.927 -9.704 162.471 1.00 53.23 102 ILE A O 1
ATOM 693 N N . VAL A 1 103 ? -0.871 -10.283 164.645 1.00 55.06 103 VAL A N 1
ATOM 694 C CA . VAL A 1 103 ? 0.584 -10.341 164.702 1.00 60.90 103 VAL A CA 1
ATOM 695 C C . VAL A 1 103 ? 0.998 -11.665 164.099 1.00 59.96 103 VAL A C 1
ATOM 696 O O . VAL A 1 103 ? 0.733 -12.745 164.637 1.00 59.37 103 VAL A O 1
ATOM 708 N N . GLY A 1 105 ? 4.342 -12.751 163.019 1.00 67.57 105 GLY A N 1
ATOM 709 C CA . GLY A 1 105 ? 5.796 -12.937 163.049 1.00 70.27 105 GLY A CA 1
ATOM 710 C C . GLY A 1 105 ? 6.505 -11.789 163.803 1.00 89.84 105 GLY A C 1
ATOM 711 O O . GLY A 1 105 ? 5.882 -10.743 164.040 1.00 87.34 105 GLY A O 1
ATOM 712 N N . PRO A 1 106 ? 7.790 -11.933 164.204 1.00 99.00 106 PRO A N 1
ATOM 713 C CA . PRO A 1 106 ? 8.502 -10.859 164.916 1.00 99.00 106 PRO A CA 1
ATOM 714 C C . PRO A 1 106 ? 8.511 -9.581 164.072 1.00 99.00 106 PRO A C 1
ATOM 715 O O . PRO A 1 106 ? 8.985 -9.575 162.926 1.00 99.00 106 PRO A O 1
ATOM 719 N N . GLN A 1 107 ? 7.955 -8.511 164.634 1.00 99.00 107 GLN A N 1
ATOM 720 C CA . GLN A 1 107 ? 7.928 -7.206 163.973 1.00 94.68 107 GLN A CA 1
ATOM 721 C C . GLN A 1 107 ? 6.933 -7.055 162.810 1.00 81.03 107 GLN A C 1
ATOM 722 O O . GLN A 1 107 ? 6.910 -6.019 162.151 1.00 76.92 107 GLN A O 1
ATOM 728 N N . VAL A 1 108 ? 6.104 -8.059 162.544 1.00 69.04 108 VAL A N 1
ATOM 729 C CA . VAL A 1 108 ? 5.161 -7.940 161.428 1.00 61.89 108 VAL A CA 1
ATOM 730 C C . VAL A 1 108 ? 3.709 -8.239 161.794 1.00 59.27 108 VAL A C 1
ATOM 731 O O . VAL A 1 108 ? 3.422 -9.172 162.524 1.00 56.24 108 VAL A O 1
ATOM 735 N N . SER A 1 109 ? 2.791 -7.453 161.236 1.00 60.37 109 SER A N 1
ATOM 736 C CA . SER A 1 109 ? 1.376 -7.547 161.574 1.00 51.29 109 SER A CA 1
ATOM 737 C C . SER A 1 109 ? 0.446 -6.751 160.661 1.00 38.85 109 SER A C 1
ATOM 738 O O . SER A 1 109 ? 0.882 -5.802 160.017 1.00 40.41 109 SER A O 1
ATOM 741 N N . VAL A 1 110 ? -0.836 -7.124 160.636 1.00 48.35 110 VAL A N 1
ATOM 742 C CA . VAL A 1 110 ? -1.824 -6.407 159.839 1.00 46.70 110 VAL A CA 1
ATOM 743 C C . VAL A 1 110 ? -3.015 -6.004 160.696 1.00 51.08 110 VAL A C 1
ATOM 744 O O . VAL A 1 110 ? -3.584 -6.826 161.425 1.00 43.28 110 VAL A O 1
ATOM 748 N N . ARG A 1 111 ? -3.375 -4.728 160.624 1.00 48.09 111 ARG A N 1
ATOM 749 C CA . ARG A 1 111 ? -4.515 -4.232 161.366 1.00 46.62 111 ARG A CA 1
ATOM 750 C C . ARG A 1 111 ? -5.641 -4.102 160.369 1.00 45.78 111 ARG A C 1
ATOM 751 O O . ARG A 1 111 ? -5.405 -3.805 159.199 1.00 43.03 111 ARG A O 1
ATOM 759 N N . TYR A 1 112 ? -6.862 -4.339 160.828 1.00 53.29 112 TYR A N 1
ATOM 760 C CA . TYR A 1 112 ? -8.022 -4.219 159.960 1.00 45.81 112 TYR A CA 1
ATOM 761 C C . TYR A 1 112 ? -8.895 -3.070 160.418 1.00 40.05 112 TYR A C 1
ATOM 762 O O . TYR A 1 112 ? -8.969 -2.773 161.611 1.00 42.78 112 TYR A O 1
ATOM 771 N N . GLU A 1 113 ? -9.547 -2.416 159.464 1.00 40.14 113 GLU A N 1
ATOM 772 C CA . GLU A 1 113 ? -10.422 -1.297 159.784 1.00 56.76 113 GLU A CA 1
ATOM 773 C C . GLU A 1 113 ? -11.571 -1.189 158.797 1.00 51.40 113 GLU A C 1
ATOM 774 O O . GLU A 1 113 ? -11.401 -1.413 157.602 1.00 46.37 113 GLU A O 1
ATOM 780 N N . TYR A 1 114 ? -12.753 -0.873 159.309 1.00 51.70 114 TYR A N 1
ATOM 781 C CA . TYR A 1 114 ? -13.920 -0.705 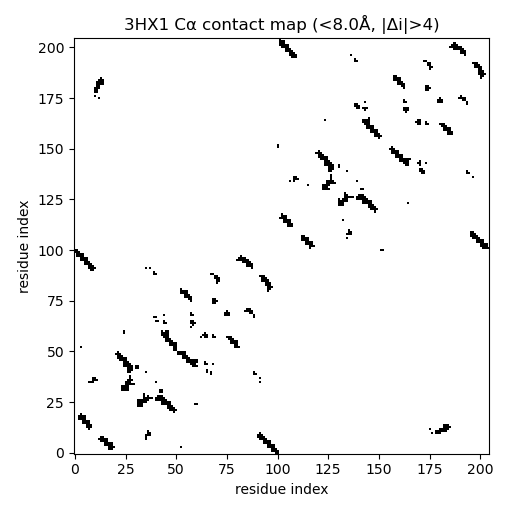158.461 1.00 50.81 114 TYR A CA 1
ATOM 782 C C . TYR A 1 114 ? -14.185 0.789 158.471 1.00 56.49 114 TYR A C 1
ATOM 783 O O . TYR A 1 114 ? -15.007 1.290 159.234 1.00 61.57 114 TYR A O 1
ATOM 792 N N . ARG A 1 115 ? -13.449 1.484 157.613 1.00 62.48 115 ARG A N 1
ATOM 793 C CA . ARG A 1 115 ? -13.497 2.936 157.486 1.00 63.82 115 ARG A CA 1
ATOM 794 C C . ARG A 1 115 ? -14.675 3.465 156.674 1.00 58.80 115 ARG A C 1
ATOM 795 O O . ARG A 1 115 ? -15.084 2.851 155.690 1.00 44.96 115 ARG A O 1
ATOM 803 N N . ARG A 1 116 ? -15.178 4.631 157.082 1.00 63.21 116 ARG A N 1
ATOM 804 C CA . ARG A 1 116 ? -16.325 5.277 156.454 1.00 65.34 116 ARG A CA 1
ATOM 805 C C . ARG A 1 116 ? -16.023 6.242 155.306 1.00 69.71 116 ARG A C 1
ATOM 806 O O . ARG A 1 116 ? -16.540 6.058 154.208 1.00 67.00 116 ARG A O 1
ATOM 814 N N . ARG A 1 117 ? -15.211 7.267 155.564 1.00 78.68 117 ARG A N 1
ATOM 815 C CA . ARG A 1 117 ? -14.836 8.286 154.563 1.00 84.19 117 ARG A CA 1
ATOM 816 C C . ARG A 1 117 ? -15.982 9.210 154.133 1.00 81.03 117 ARG A C 1
ATOM 817 O O . ARG A 1 117 ? -15.707 10.408 153.895 1.00 78.80 117 ARG A O 1
ATOM 825 N N . GLU B 1 11 ? 0.659 19.700 168.427 1.00 32.80 11 GLU B N 1
ATOM 826 C CA . GLU B 1 11 ? 0.152 18.300 168.431 1.00 32.98 11 GLU B CA 1
ATOM 827 C C . GLU B 1 11 ? 0.958 17.340 167.541 1.00 48.64 11 GLU B C 1
ATOM 828 O O . GLU B 1 11 ? 1.200 16.200 167.925 1.00 49.78 11 GLU B O 1
ATOM 834 N N . HIS B 1 12 ? 1.369 17.791 166.361 1.00 57.33 12 HIS B N 1
ATOM 835 C CA . HIS B 1 12 ? 2.186 16.961 165.468 1.00 55.80 12 HIS B CA 1
ATOM 836 C C . HIS B 1 12 ? 3.641 17.423 165.600 1.00 55.36 12 HIS B C 1
ATOM 837 O O . HIS B 1 12 ? 4.001 18.496 165.113 1.00 55.81 12 HIS B O 1
ATOM 844 N N . ILE B 1 13 ? 4.479 16.633 166.264 1.00 40.26 13 ILE B N 1
ATOM 845 C CA . ILE B 1 13 ? 5.876 17.018 166.415 1.00 46.44 13 ILE B CA 1
ATOM 846 C C . ILE B 1 13 ? 6.860 15.977 165.930 1.00 52.04 13 ILE B C 1
ATOM 847 O O . ILE B 1 13 ? 6.754 14.798 166.259 1.00 43.81 13 ILE B O 1
ATOM 852 N N . LEU B 1 14 ? 7.807 16.433 165.117 1.00 53.42 14 LEU B N 1
ATOM 853 C CA . LEU B 1 14 ? 8.857 15.579 164.603 1.00 48.14 14 LEU B CA 1
ATOM 854 C C . LEU B 1 14 ? 10.038 15.979 165.467 1.00 41.03 14 LEU B C 1
ATOM 855 O O . LEU B 1 14 ? 10.374 17.160 165.575 1.00 46.08 14 LEU B O 1
ATOM 860 N N . ILE B 1 15 ? 10.637 14.997 166.122 1.00 41.98 15 ILE B N 1
ATOM 861 C CA . ILE B 1 15 ? 11.770 15.246 166.992 1.00 52.37 15 ILE B CA 1
ATOM 862 C C . ILE B 1 15 ? 12.988 14.928 166.167 1.00 45.82 15 ILE B C 1
ATOM 863 O O . ILE B 1 15 ? 13.115 13.815 165.648 1.00 37.47 15 ILE B O 1
ATOM 868 N N . ILE B 1 16 ? 13.876 15.906 166.030 1.00 51.35 16 ILE B N 1
ATOM 869 C CA . ILE B 1 16 ? 15.068 15.704 165.224 1.00 50.89 16 ILE B CA 1
ATOM 870 C C . ILE B 1 16 ? 16.338 15.556 166.049 1.00 42.17 16 ILE B C 1
ATOM 871 O O . ILE B 1 16 ? 16.577 16.314 166.994 1.00 37.83 16 ILE B O 1
ATOM 876 N N . LEU B 1 17 ? 17.134 14.556 165.676 1.00 35.59 17 LEU B N 1
ATOM 877 C CA . LEU B 1 17 ? 18.403 14.249 166.327 1.00 52.84 17 LEU B CA 1
ATOM 878 C C . LEU B 1 17 ? 19.499 14.181 165.274 1.00 52.80 17 LEU B C 1
ATOM 879 O O . LEU B 1 17 ? 19.639 13.173 164.564 1.00 47.37 17 LEU B O 1
ATOM 884 N N . ASP B 1 18 ? 20.261 15.264 165.167 1.00 52.50 18 ASP B N 1
ATOM 885 C CA . ASP B 1 18 ? 21.358 15.340 164.213 1.00 58.27 18 ASP B CA 1
ATOM 886 C C . ASP B 1 18 ? 22.614 15.820 164.932 1.00 64.13 18 ASP B C 1
ATOM 887 O O . ASP B 1 18 ? 22.721 15.692 166.149 1.00 62.16 18 ASP B O 1
ATOM 892 N N . ASP B 1 19 ? 23.563 16.367 164.182 1.00 64.75 19 ASP B N 1
ATOM 893 C CA . ASP B 1 19 ? 24.799 16.854 164.771 1.00 68.46 19 ASP B CA 1
ATOM 894 C C . ASP B 1 19 ? 24.591 18.172 165.495 1.00 66.08 19 ASP B C 1
ATOM 895 O O . ASP B 1 19 ? 25.396 18.547 166.338 1.00 67.96 19 ASP B O 1
ATOM 900 N N . ALA B 1 20 ? 23.510 18.871 165.166 1.00 70.09 20 ALA B N 1
ATOM 901 C CA . ALA B 1 20 ? 23.202 20.142 165.810 1.00 74.70 20 ALA B CA 1
ATOM 902 C C . ALA B 1 20 ? 22.605 19.859 167.181 1.00 73.82 20 ALA B C 1
ATOM 903 O O . ALA B 1 20 ? 22.328 20.778 167.954 1.00 79.04 20 ALA B O 1
ATOM 905 N N . GLY B 1 21 ? 22.410 18.574 167.472 1.00 58.52 21 GLY B N 1
ATOM 906 C CA . GLY B 1 21 ? 21.849 18.178 168.747 1.00 60.79 21 GLY B CA 1
ATOM 907 C C . GLY B 1 21 ? 20.480 17.531 168.656 1.00 67.73 21 GLY B C 1
ATOM 908 O O . GLY B 1 21 ? 20.250 16.626 167.851 1.00 65.37 21 GLY B O 1
ATOM 909 N N . ARG B 1 22 ? 19.566 18.007 169.492 1.00 67.58 22 ARG B N 1
ATOM 910 C CA . ARG B 1 22 ? 18.213 17.486 169.543 1.00 65.71 22 ARG B CA 1
ATOM 911 C C . ARG B 1 22 ? 17.225 18.636 169.629 1.00 66.96 22 ARG B C 1
ATOM 912 O O . ARG B 1 22 ? 17.400 19.547 170.434 1.00 67.29 22 ARG B O 1
ATOM 920 N N . ARG B 1 23 ? 16.195 18.598 168.788 1.00 58.64 23 ARG B N 1
ATOM 921 C CA . ARG B 1 23 ? 15.174 19.641 168.798 1.00 55.53 23 ARG B CA 1
ATOM 922 C C . ARG B 1 23 ? 13.845 19.093 168.298 1.00 57.92 23 ARG B C 1
ATOM 923 O O . ARG B 1 23 ? 13.770 17.968 167.794 1.00 62.86 23 ARG B O 1
ATOM 931 N N . GLU B 1 24 ? 12.800 19.900 168.435 1.00 47.11 24 GLU B N 1
ATOM 932 C CA . GLU B 1 24 ? 11.465 19.496 168.013 1.00 48.64 24 GLU B CA 1
ATOM 933 C C . GLU B 1 24 ? 10.905 20.480 166.988 1.00 48.81 24 GLU B C 1
ATOM 934 O O . GLU B 1 24 ? 11.114 21.689 167.092 1.00 49.11 24 GLU B O 1
ATOM 940 N N . VAL B 1 25 ? 10.208 19.958 165.990 1.00 41.73 25 VAL B N 1
ATOM 941 C CA . VAL B 1 25 ? 9.602 20.807 164.975 1.00 39.71 25 VAL B CA 1
ATOM 942 C C . VAL B 1 25 ? 8.121 20.460 164.864 1.00 45.41 25 VAL B C 1
ATOM 943 O O . VAL B 1 25 ? 7.756 19.286 164.808 1.00 56.46 25 VAL B O 1
ATOM 947 N N . LEU B 1 26 ? 7.270 21.480 164.852 1.00 48.26 26 LEU B N 1
ATOM 948 C CA . LEU B 1 26 ? 5.828 21.261 164.765 1.00 46.18 26 LEU B CA 1
ATOM 949 C C . LEU B 1 26 ? 5.331 21.085 163.342 1.00 44.58 26 LEU B C 1
ATOM 950 O O . LEU B 1 26 ? 5.376 22.016 162.536 1.00 44.48 26 LEU B O 1
ATOM 955 N N . LEU B 1 27 ? 4.856 19.887 163.029 1.00 46.95 27 LEU B N 1
ATOM 956 C CA . LEU B 1 27 ? 4.323 19.636 161.699 1.00 47.75 27 LEU B CA 1
ATOM 957 C C . LEU B 1 27 ? 2.925 20.228 161.701 1.00 54.73 27 LEU B C 1
ATOM 958 O O . LEU B 1 27 ? 2.064 19.835 162.493 1.00 65.16 27 LEU B O 1
ATOM 963 N N . THR B 1 28 ? 2.713 21.187 160.812 1.00 55.66 28 THR B N 1
ATOM 964 C CA . THR B 1 28 ? 1.434 21.865 160.721 1.00 54.28 28 THR B CA 1
ATOM 965 C C . THR B 1 28 ? 0.938 21.929 159.271 1.00 50.74 28 THR B C 1
ATOM 966 O O . THR B 1 28 ? -0.256 22.044 159.013 1.00 54.71 28 THR B O 1
ATOM 970 N N . GLU B 1 29 ? 1.859 21.834 158.322 1.00 46.52 29 GLU B N 1
ATOM 971 C CA . GLU B 1 29 ? 1.499 21.910 156.918 1.00 40.75 29 GLU B CA 1
ATOM 972 C C . GLU B 1 29 ? 1.174 20.562 156.268 1.00 50.73 29 GLU B C 1
ATOM 973 O O . GLU B 1 29 ? 1.281 19.498 156.889 1.00 51.05 29 GLU B O 1
ATOM 979 N N . THR B 1 30 ? 0.786 20.618 154.999 1.00 39.53 30 THR B N 1
ATOM 980 C CA . THR B 1 30 ? 0.432 19.421 154.263 1.00 40.17 30 THR B CA 1
ATOM 981 C C . THR B 1 30 ? 1.643 18.748 153.642 1.00 41.86 30 THR B C 1
ATOM 982 O O . THR B 1 30 ? 1.607 17.560 153.328 1.00 39.01 30 THR B O 1
ATOM 986 N N . PHE B 1 31 ? 2.725 19.498 153.486 1.00 42.12 31 PHE B N 1
ATOM 987 C CA . PHE B 1 31 ? 3.912 18.956 152.838 1.00 44.48 31 PHE B CA 1
ATOM 988 C C . PHE B 1 31 ? 5.196 19.540 153.404 1.00 42.48 31 PHE B C 1
ATOM 989 O O . PHE B 1 31 ? 5.257 20.722 153.730 1.00 42.07 31 PHE B O 1
ATOM 997 N N . TYR B 1 32 ? 6.223 18.703 153.508 1.00 36.99 32 TYR B N 1
ATOM 998 C CA . TYR B 1 32 ? 7.515 19.139 154.039 1.00 40.42 32 TYR B CA 1
ATOM 999 C C . TYR B 1 32 ? 8.684 18.443 153.350 1.00 44.59 32 TYR B C 1
ATOM 1000 O O . TYR B 1 32 ? 8.592 17.273 152.982 1.00 33.41 32 TYR B O 1
ATOM 1009 N N . THR B 1 33 ? 9.786 19.157 153.168 1.00 42.98 33 THR B N 1
ATOM 1010 C CA . THR B 1 33 ? 10.961 18.527 152.593 1.00 42.48 33 THR B CA 1
ATOM 1011 C C . THR B 1 33 ? 11.969 18.407 153.735 1.00 39.03 33 THR B C 1
ATOM 1012 O O . THR B 1 33 ? 12.030 19.273 154.620 1.00 34.21 33 THR B O 1
ATOM 1016 N N . ILE B 1 34 ? 12.739 17.328 153.728 1.00 41.17 34 ILE B N 1
ATOM 1017 C CA . ILE B 1 34 ? 13.730 17.093 154.764 1.00 42.14 34 ILE B CA 1
ATOM 1018 C C . ILE B 1 34 ? 15.083 16.883 154.106 1.00 34.09 34 ILE B C 1
ATOM 1019 O O . ILE B 1 34 ? 15.210 16.070 153.176 1.00 35.74 34 ILE B O 1
ATOM 1024 N N . GLY B 1 35 ? 16.097 17.603 154.583 1.00 25.95 35 GLY B N 1
ATOM 1025 C CA . GLY B 1 35 ? 17.418 17.458 153.991 1.00 26.31 35 GLY B CA 1
ATOM 1026 C C . GLY B 1 35 ? 18.390 18.438 154.602 1.00 26.50 35 GLY B C 1
ATOM 1027 O O . GLY B 1 35 ? 17.985 19.308 155.382 1.00 38.09 35 GLY B O 1
ATOM 1028 N N . ARG B 1 36 ? 19.666 18.304 154.245 1.00 38.89 36 ARG B N 1
ATOM 1029 C CA . ARG B 1 36 ? 20.717 19.167 154.779 1.00 46.06 36 ARG B CA 1
ATOM 1030 C C . ARG B 1 36 ? 20.812 20.511 154.061 1.00 45.17 36 ARG B C 1
ATOM 1031 O O . ARG B 1 36 ? 21.564 21.396 154.479 1.00 44.78 36 ARG B O 1
ATOM 1039 N N . SER B 1 37 ? 20.053 20.658 152.982 1.00 46.67 37 SER B N 1
ATOM 1040 C CA . SER B 1 37 ? 20.051 21.893 152.214 1.00 51.23 37 SER B CA 1
ATOM 1041 C C . SER B 1 37 ? 19.273 22.977 152.941 1.00 45.76 37 SER B C 1
ATOM 1042 O O . SER B 1 37 ? 18.234 22.705 153.549 1.00 34.02 37 SER B O 1
ATOM 1045 N N . PRO B 1 38 ? 19.763 24.227 152.889 1.00 49.38 38 PRO B N 1
ATOM 1046 C CA . PRO B 1 38 ? 19.059 25.320 153.560 1.00 51.28 38 PRO B CA 1
ATOM 1047 C C . PRO B 1 38 ? 17.694 25.638 152.951 1.00 45.15 38 PRO B C 1
ATOM 1048 O O . PRO B 1 38 ? 16.991 26.515 153.449 1.00 52.44 38 PRO B O 1
ATOM 1052 N N . ARG B 1 39 ? 17.317 24.935 151.882 1.00 40.74 39 ARG B N 1
ATOM 1053 C CA . ARG B 1 39 ? 16.022 25.178 151.241 1.00 40.90 39 ARG B CA 1
ATOM 1054 C C . ARG B 1 39 ? 15.017 24.127 151.683 1.00 42.85 39 ARG B C 1
ATOM 1055 O O . ARG B 1 39 ? 13.827 24.193 151.348 1.00 41.58 39 ARG B O 1
ATOM 1063 N N . ALA B 1 40 ? 15.503 23.142 152.426 1.00 30.73 40 ALA B N 1
ATOM 1064 C CA . ALA B 1 40 ? 14.629 22.093 152.919 1.00 35.63 40 ALA B CA 1
ATOM 1065 C C . ALA B 1 40 ? 13.673 22.703 153.942 1.00 39.07 40 ALA B C 1
ATOM 1066 O O . ALA B 1 40 ? 14.064 23.574 154.723 1.00 41.81 40 ALA B O 1
ATOM 1068 N N . ASP B 1 41 ? 12.418 22.270 153.928 1.00 35.72 41 ASP B N 1
ATOM 1069 C CA . ASP B 1 41 ? 11.457 22.782 154.899 1.00 41.00 41 ASP B CA 1
ATOM 1070 C C . ASP B 1 41 ? 11.963 22.436 156.295 1.00 44.99 41 ASP B C 1
ATOM 1071 O O . ASP B 1 41 ? 11.915 23.266 157.199 1.00 50.93 41 ASP B O 1
ATOM 1076 N N . ILE B 1 42 ? 12.442 21.205 156.469 1.00 46.37 42 ILE B N 1
ATOM 1077 C CA . ILE B 1 42 ? 12.970 20.775 157.764 1.00 49.39 42 ILE B CA 1
ATOM 1078 C C . ILE B 1 42 ? 14.453 20.452 157.614 1.00 44.90 42 ILE B C 1
ATOM 1079 O O . ILE B 1 42 ? 14.838 19.364 157.179 1.00 50.24 42 ILE B O 1
ATOM 1084 N N . ARG B 1 43 ? 15.267 21.434 157.984 1.00 47.35 43 ARG B N 1
ATOM 1085 C CA . ARG B 1 43 ? 16.717 21.375 157.886 1.00 44.80 43 ARG B CA 1
ATOM 1086 C C . ARG B 1 43 ? 17.403 20.366 158.809 1.00 47.65 43 ARG B C 1
ATOM 1087 O O . ARG B 1 43 ? 17.231 20.402 160.032 1.00 48.21 43 ARG B O 1
ATOM 1095 N N . ILE B 1 44 ? 18.189 19.472 158.210 1.00 39.12 44 I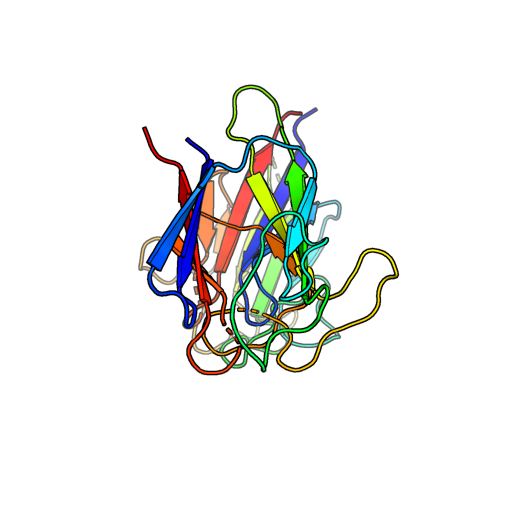LE B N 1
ATOM 1096 C CA . ILE B 1 44 ? 18.925 18.449 158.955 1.00 46.94 44 ILE B CA 1
ATOM 1097 C C . ILE B 1 44 ? 20.426 18.746 158.915 1.00 41.81 44 ILE B C 1
ATOM 1098 O O . ILE B 1 44 ? 20.987 19.006 157.850 1.00 45.53 44 ILE B O 1
ATOM 1103 N N . LYS B 1 45 ? 21.086 18.711 160.071 1.00 38.87 45 LYS B N 1
ATOM 1104 C CA . LYS B 1 45 ? 22.520 18.993 160.113 1.00 36.39 45 LYS B CA 1
ATOM 1105 C C . LYS B 1 45 ? 23.305 17.702 160.155 1.00 41.28 45 LYS B C 1
ATOM 1106 O O . LYS B 1 45 ? 23.455 17.086 161.212 1.00 47.84 45 LYS B O 1
ATOM 1112 N N . SER B 1 46 ? 23.804 17.289 158.999 1.00 35.29 46 SER B N 1
ATOM 1113 C CA . SER B 1 46 ? 24.558 16.049 158.893 1.00 39.55 46 SER B CA 1
ATOM 1114 C C . SER B 1 46 ? 25.140 15.950 157.486 1.00 43.92 46 SER B C 1
ATOM 1115 O O . SER B 1 46 ? 24.436 16.157 156.500 1.00 40.12 46 SER B O 1
ATOM 1118 N N . GLN B 1 47 ? 26.423 15.631 157.392 1.00 43.93 47 GLN B N 1
ATOM 1119 C CA . GLN B 1 47 ? 27.065 15.536 156.093 1.00 54.16 47 GLN B CA 1
ATOM 1120 C C . GLN B 1 47 ? 26.612 14.310 155.302 1.00 50.50 47 GLN B C 1
ATOM 1121 O O . GLN B 1 47 ? 26.862 14.207 154.096 1.00 52.48 47 GLN B O 1
ATOM 1127 N N . PHE B 1 48 ? 25.929 13.391 155.975 1.00 44.88 48 PHE B N 1
ATOM 1128 C CA . PHE B 1 48 ? 25.488 12.160 155.331 1.00 58.68 48 PHE B CA 1
ATOM 1129 C C . PHE B 1 48 ? 24.027 12.165 154.892 1.00 63.02 48 PHE B C 1
ATOM 1130 O O . PHE B 1 48 ? 23.529 11.186 154.345 1.00 61.68 48 PHE B O 1
ATOM 1138 N N . VAL B 1 49 ? 23.350 13.280 155.126 1.00 53.50 49 VAL B N 1
ATOM 1139 C CA . VAL B 1 49 ? 21.961 13.433 154.722 1.00 57.17 49 VAL B CA 1
ATOM 1140 C C . VAL B 1 49 ? 21.929 14.257 153.430 1.00 49.90 49 VAL B C 1
ATOM 1141 O O . VAL B 1 49 ? 22.520 15.334 153.360 1.00 48.18 49 VAL B O 1
ATOM 1145 N N . SER B 1 50 ? 21.243 13.746 152.410 1.00 45.66 50 SER B N 1
ATOM 1146 C CA . SER B 1 50 ? 21.131 14.436 151.120 1.00 50.31 50 SER B CA 1
ATOM 1147 C C . SER B 1 50 ? 20.526 15.845 151.220 1.00 45.91 50 SER B C 1
ATOM 1148 O O . SER B 1 50 ? 19.853 16.179 152.199 1.00 39.27 50 SER B O 1
ATOM 1151 N N . ARG B 1 51 ? 20.771 16.669 150.200 1.00 48.70 51 ARG B N 1
ATOM 1152 C CA . ARG B 1 51 ? 20.251 18.037 150.169 1.00 50.67 51 ARG B CA 1
ATOM 1153 C C . ARG B 1 51 ? 18.755 18.027 150.455 1.00 40.98 51 ARG B C 1
ATOM 1154 O O . ARG B 1 51 ? 18.255 18.843 151.234 1.00 41.69 51 ARG B O 1
ATOM 1162 N N . ILE B 1 52 ? 18.049 17.109 149.796 1.00 45.75 52 ILE B N 1
ATOM 1163 C CA . ILE B 1 52 ? 16.612 16.904 149.995 1.00 46.13 52 ILE B CA 1
ATOM 1164 C C . ILE B 1 52 ? 16.518 15.380 150.119 1.00 42.96 52 ILE B C 1
ATOM 1165 O O . ILE B 1 52 ? 16.327 14.666 149.135 1.00 37.31 52 ILE B O 1
ATOM 1170 N N . HIS B 1 53 ? 16.672 14.899 151.349 1.00 45.52 53 HIS B N 1
ATOM 1171 C CA . HIS B 1 53 ? 16.672 13.474 151.650 1.00 41.23 53 HIS B CA 1
ATOM 1172 C C . HIS B 1 53 ? 15.324 12.787 151.529 1.00 42.84 53 HIS B C 1
ATOM 1173 O O . HIS B 1 53 ? 15.238 11.677 151.003 1.00 47.94 53 HIS B O 1
ATOM 1180 N N . ALA B 1 54 ? 14.280 13.434 152.035 1.00 38.86 54 ALA B N 1
ATOM 1181 C CA . ALA B 1 54 ? 12.944 12.853 151.990 1.00 45.33 54 ALA B CA 1
ATOM 1182 C C . ALA B 1 54 ? 11.866 13.913 152.194 1.00 55.42 54 ALA B C 1
ATOM 1183 O O . ALA B 1 54 ? 12.165 15.053 152.565 1.00 47.57 54 ALA B O 1
ATOM 1185 N N . VAL B 1 55 ? 10.615 13.524 151.952 1.00 55.67 55 VAL B N 1
ATOM 1186 C CA . VAL B 1 55 ? 9.477 14.424 152.096 1.00 48.61 55 VAL B CA 1
ATOM 1187 C C . VAL B 1 55 ? 8.374 13.802 152.954 1.00 38.40 55 VAL B C 1
ATOM 1188 O O . VAL B 1 55 ? 8.272 12.578 153.064 1.00 41.75 55 VAL B O 1
ATOM 1192 N N . LEU B 1 56 ? 7.558 14.662 153.548 1.00 34.09 56 LEU B N 1
ATOM 1193 C CA . LEU B 1 56 ? 6.447 14.253 154.385 1.00 28.76 56 LEU B CA 1
ATOM 1194 C C . LEU B 1 56 ? 5.181 14.752 153.711 1.00 34.44 56 LEU B C 1
ATOM 1195 O O . LEU B 1 56 ? 5.113 15.916 153.305 1.00 36.85 56 LEU B O 1
ATOM 1200 N N . VAL B 1 57 ? 4.184 13.879 153.593 1.00 31.09 57 VAL B N 1
ATOM 1201 C CA . VAL B 1 57 ? 2.920 14.239 152.964 1.00 23.62 57 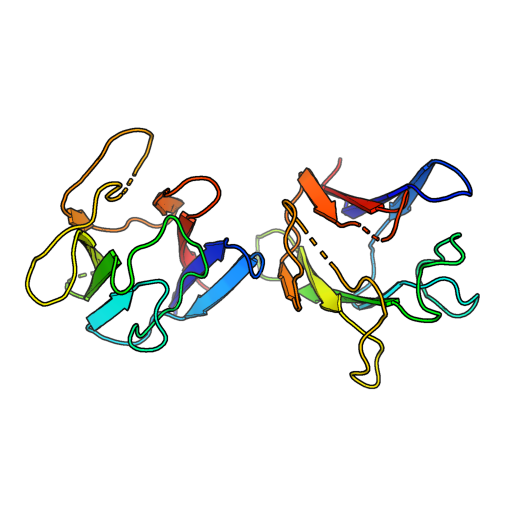VAL B CA 1
ATOM 1202 C C . VAL B 1 57 ? 1.805 13.982 153.956 1.00 38.61 57 VAL B C 1
ATOM 1203 O O . VAL B 1 57 ? 1.651 12.866 154.438 1.00 41.08 57 VAL B O 1
ATOM 1207 N N . ARG B 1 58 ? 1.031 15.015 154.264 1.00 44.69 58 ARG B N 1
ATOM 1208 C CA . ARG B 1 58 ? -0.057 14.873 155.220 1.00 41.29 58 ARG B CA 1
ATOM 1209 C C . ARG B 1 58 ? -1.327 14.278 154.615 1.00 47.62 58 ARG B C 1
ATOM 1210 O O . ARG B 1 58 ? -1.596 14.459 153.434 1.00 51.61 58 ARG B O 1
ATOM 1218 N N . LYS B 1 59 ? -2.088 13.555 155.438 1.00 50.87 59 LYS B N 1
ATOM 1219 C CA . LYS B 1 59 ? -3.364 12.942 155.034 1.00 52.73 59 LYS B CA 1
ATOM 1220 C C . LYS B 1 59 ? -4.340 13.199 156.176 1.00 68.89 59 LYS B C 1
ATOM 1221 O O . LYS B 1 59 ? -4.033 12.904 157.334 1.00 69.48 59 LYS B O 1
ATOM 1223 N N . SER B 1 60 ? -5.509 13.746 155.859 1.00 79.43 60 SER B N 1
ATOM 1224 C CA . SER B 1 60 ? -6.481 14.059 156.901 1.00 88.04 60 SER B CA 1
ATOM 1225 C C . SER B 1 60 ? -7.917 13.597 156.647 1.00 92.09 60 SER B C 1
ATOM 1226 O O . SER B 1 60 ? -8.640 14.183 155.842 1.00 99.00 60 SER B O 1
ATOM 1229 N N . SER B 1 61 ? -8.320 12.544 157.355 1.00 92.53 61 SER B N 1
ATOM 1230 C CA . SER B 1 61 ? -9.667 11.993 157.240 1.00 94.86 61 SER B CA 1
ATOM 1231 C C . SER B 1 61 ? -10.597 12.683 158.249 1.00 91.28 61 SER B C 1
ATOM 1232 O O . SER B 1 61 ? -10.146 13.503 159.050 1.00 98.30 61 SER B O 1
ATOM 1235 N N . ASP B 1 62 ? -11.882 12.331 158.220 1.00 80.63 62 ASP B N 1
ATOM 1236 C CA . ASP B 1 62 ? -12.887 12.962 159.079 1.00 82.26 62 ASP B CA 1
ATOM 1237 C C . ASP B 1 62 ? -13.230 12.317 160.428 1.00 94.69 62 ASP B C 1
ATOM 1238 O O . ASP B 1 62 ? -13.566 11.133 160.506 1.00 97.40 62 ASP B O 1
ATOM 1240 N N . ASP B 1 63 ? -13.175 13.142 161.477 1.00 99.00 63 ASP B N 1
ATOM 1241 C CA . ASP B 1 63 ? -13.479 12.741 162.854 1.00 99.00 63 ASP B CA 1
ATOM 1242 C C . ASP B 1 63 ? -12.325 11.938 163.443 1.00 99.00 63 ASP B C 1
ATOM 1243 O O . ASP B 1 63 ? -12.425 11.393 164.546 1.00 99.00 63 ASP B O 1
ATOM 1245 N N . VAL B 1 64 ? -11.226 11.884 162.693 1.00 99.00 64 VAL B N 1
ATOM 1246 C CA . VAL B 1 64 ? -10.032 11.157 163.102 1.00 90.86 64 VAL B CA 1
ATOM 1247 C C . VAL B 1 64 ? -8.728 11.913 162.816 1.00 96.46 64 VAL B C 1
ATOM 1248 O O . VAL B 1 64 ? -8.679 12.837 162.004 1.00 97.20 64 VAL B O 1
ATOM 1250 N N . GLN B 1 65 ? -7.676 11.480 163.501 1.00 95.91 65 GLN B N 1
ATOM 1251 C CA . GLN B 1 65 ? -6.332 12.051 163.419 1.00 87.05 65 GLN B CA 1
ATOM 1252 C C . GLN B 1 65 ? -5.747 12.195 162.014 1.00 78.72 65 GLN B C 1
ATOM 1253 O O . GLN B 1 65 ? -6.019 11.389 161.120 1.00 79.66 65 GLN B O 1
ATOM 1259 N N . ALA B 1 66 ? -4.944 13.241 161.836 1.00 66.77 66 ALA B N 1
ATOM 1260 C CA . ALA B 1 66 ? -4.259 13.487 160.572 1.00 58.05 66 ALA B CA 1
ATOM 1261 C C . ALA B 1 66 ? -2.966 12.695 160.722 1.00 51.04 66 ALA B C 1
ATOM 1262 O O . ALA B 1 66 ? -2.552 12.385 161.840 1.00 38.46 66 ALA B O 1
ATOM 1264 N N . ALA B 1 67 ? -2.325 12.345 159.622 1.00 48.86 67 ALA B N 1
ATOM 1265 C CA . ALA B 1 67 ? -1.095 11.590 159.745 1.00 49.22 67 ALA B CA 1
ATOM 1266 C C . ALA B 1 67 ? -0.209 11.804 158.549 1.00 45.56 67 ALA B C 1
ATOM 1267 O O . ALA B 1 67 ? -0.682 12.046 157.434 1.00 50.44 67 ALA B O 1
ATOM 1269 N N . TYR B 1 68 ? 1.087 11.692 158.795 1.00 41.78 68 TYR B N 1
ATOM 1270 C CA . TYR B 1 68 ? 2.089 11.877 157.768 1.00 40.41 68 TYR B CA 1
ATOM 1271 C C . TYR B 1 68 ? 2.670 10.575 157.257 1.00 42.98 68 TYR B C 1
ATOM 1272 O O . TYR B 1 68 ? 2.863 9.623 158.019 1.00 35.06 68 TYR B O 1
ATOM 1281 N N . ARG B 1 69 ? 2.923 10.540 155.955 1.00 36.20 69 ARG B N 1
ATOM 1282 C CA . ARG B 1 69 ? 3.546 9.395 155.317 1.00 43.98 69 ARG B CA 1
ATOM 1283 C C . ARG B 1 69 ? 4.900 9.977 154.930 1.00 43.55 69 ARG B C 1
ATOM 1284 O O . ARG B 1 69 ? 4.980 11.137 154.523 1.00 36.98 69 ARG B O 1
ATOM 1292 N N . ILE B 1 70 ? 5.972 9.213 155.077 1.00 35.33 70 ILE B N 1
ATOM 1293 C CA . ILE B 1 70 ? 7.261 9.755 154.707 1.00 33.21 70 ILE B CA 1
ATOM 1294 C C . ILE B 1 70 ? 7.770 9.025 153.467 1.00 40.50 70 ILE B C 1
ATOM 1295 O O . ILE B 1 70 ? 7.793 7.801 153.430 1.00 35.78 70 ILE B O 1
ATOM 1300 N N . ILE B 1 71 ? 8.147 9.787 152.440 1.00 42.25 71 ILE B N 1
ATOM 1301 C CA . ILE B 1 71 ? 8.636 9.211 151.181 1.00 35.68 71 ILE B CA 1
ATOM 1302 C C . ILE B 1 71 ? 10.118 9.542 150.963 1.00 40.32 71 ILE B C 1
ATOM 1303 O O . ILE B 1 71 ? 10.557 10.668 151.186 1.00 49.49 71 ILE B O 1
ATOM 1308 N N . ASP B 1 72 ? 10.886 8.554 150.526 1.00 44.79 72 ASP B N 1
ATOM 1309 C CA . ASP B 1 72 ? 12.314 8.738 150.278 1.00 52.06 72 ASP B CA 1
ATOM 1310 C C . ASP B 1 72 ? 12.520 9.584 149.023 1.00 50.99 72 ASP B C 1
ATOM 1311 O O . ASP B 1 72 ? 11.706 9.530 148.095 1.00 46.68 72 ASP B O 1
ATOM 1316 N N . GLY B 1 73 ? 13.595 10.376 149.010 1.00 47.63 73 GLY B N 1
ATOM 1317 C CA . GLY B 1 73 ? 13.903 11.199 147.850 1.00 46.45 73 GLY B CA 1
ATOM 1318 C C . GLY B 1 73 ? 13.335 12.600 147.843 1.00 42.31 73 GLY B C 1
ATOM 1319 O O . GLY B 1 73 ? 12.657 13.007 148.787 1.00 33.18 73 GLY B O 1
ATOM 1320 N N . ASP B 1 74 ? 13.614 13.340 146.768 1.00 43.29 74 ASP B N 1
ATOM 1321 C CA . ASP B 1 74 ? 13.139 14.717 146.629 1.00 37.91 74 ASP B CA 1
ATOM 1322 C C . ASP B 1 74 ? 11.897 14.818 145.739 1.00 34.73 74 ASP B C 1
ATOM 1323 O O . ASP B 1 74 ? 11.432 13.814 145.204 1.00 31.28 74 ASP B O 1
ATOM 1328 N N . GLU B 1 75 ? 11.374 16.036 145.585 1.00 29.21 75 GLU B N 1
ATOM 1329 C CA . GLU B 1 75 ? 10.178 16.289 144.774 1.00 40.16 75 GLU B CA 1
ATOM 1330 C C . GLU B 1 75 ? 10.323 15.813 143.337 1.00 48.11 75 GLU B C 1
ATOM 1331 O O . GLU B 1 75 ? 9.341 15.722 142.602 1.00 51.79 75 GLU B O 1
ATOM 1337 N N . ASP B 1 76 ? 11.553 15.510 142.944 1.00 32.23 76 ASP B N 1
ATOM 1338 C CA . ASP B 1 76 ? 11.839 15.046 141.593 1.00 42.46 76 ASP B CA 1
ATOM 1339 C C . ASP B 1 76 ? 12.022 13.542 141.584 1.00 60.24 76 ASP B C 1
ATOM 1340 O O . ASP B 1 76 ? 12.716 12.987 140.728 1.00 63.16 76 ASP B O 1
ATOM 1345 N N . GLY B 1 77 ? 11.383 12.893 142.553 1.00 68.46 77 GLY B N 1
ATOM 1346 C CA . GLY B 1 77 ? 11.457 11.450 142.673 1.00 69.88 77 GLY B CA 1
ATOM 1347 C C . GLY B 1 77 ? 12.854 10.861 142.637 1.00 70.78 77 GLY B C 1
ATOM 1348 O O . GLY B 1 77 ? 13.034 9.741 142.162 1.00 73.11 77 GLY B O 1
ATOM 1349 N N . GLN B 1 78 ? 13.846 11.590 143.142 1.00 72.50 78 GLN B N 1
ATOM 1350 C CA . GLN B 1 78 ? 15.215 11.081 143.136 1.00 71.16 78 GLN B CA 1
ATOM 1351 C C . GLN B 1 78 ? 15.715 10.703 144.530 1.00 64.96 78 GLN B C 1
ATOM 1352 O O . GLN B 1 78 ? 15.813 11.543 145.428 1.00 60.02 78 GLN B O 1
ATOM 1358 N N . SER B 1 79 ? 16.040 9.422 144.682 1.00 55.97 79 SER B N 1
ATOM 1359 C CA . SER B 1 79 ? 16.494 8.843 145.944 1.00 57.56 79 SER B CA 1
ATOM 1360 C C . SER B 1 79 ? 17.765 9.424 146.528 1.00 67.28 79 SER B C 1
ATOM 1361 O O . SER B 1 79 ? 18.594 9.999 145.821 1.00 68.61 79 SER B O 1
ATOM 1364 N N . SER B 1 80 ? 17.908 9.236 147.835 1.00 67.99 80 SER B N 1
ATOM 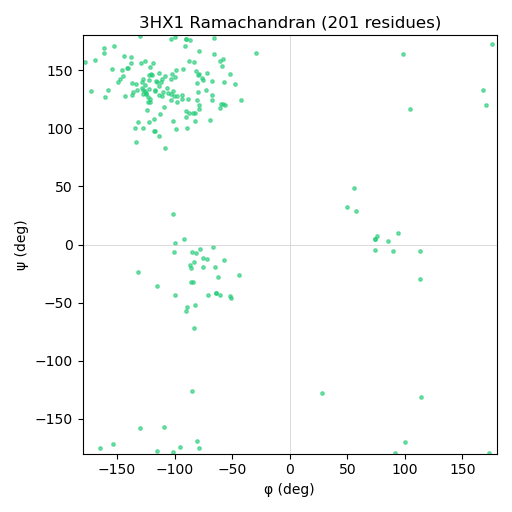1365 C CA . SER B 1 80 ? 19.062 9.710 148.576 1.00 67.30 80 SER B CA 1
ATOM 1366 C C . SER B 1 80 ? 20.015 8.550 148.839 1.00 73.04 80 SER B C 1
ATOM 1367 O O . SER B 1 80 ? 19.774 7.423 148.409 1.00 74.58 80 SER B O 1
ATOM 1370 N N . VAL B 1 81 ? 21.106 8.845 149.538 1.00 76.78 81 VAL B N 1
ATOM 1371 C CA . VAL B 1 81 ? 22.095 7.837 149.910 1.00 76.29 81 VAL B CA 1
ATOM 1372 C C . VAL B 1 81 ? 21.814 7.651 151.390 1.00 72.69 81 VAL B C 1
ATOM 1373 O O . VAL B 1 81 ? 21.740 8.637 152.121 1.00 74.85 81 VAL B O 1
ATOM 1377 N N . ASN B 1 82 ? 21.671 6.405 151.831 1.00 65.66 82 ASN B N 1
ATOM 1378 C CA . ASN B 1 82 ? 21.338 6.092 153.232 1.00 69.69 82 ASN B CA 1
ATOM 1379 C C . ASN B 1 82 ? 19.821 6.047 153.393 1.00 64.41 82 ASN B C 1
ATOM 1380 O O . ASN B 1 82 ? 19.308 5.755 154.478 1.00 67.79 82 ASN B O 1
ATOM 1385 N N . GLY B 1 83 ? 19.127 6.409 152.316 1.00 52.82 83 GLY B N 1
ATOM 1386 C CA . GLY B 1 83 ? 17.675 6.393 152.268 1.00 39.18 83 GLY B CA 1
ATOM 1387 C C . GLY B 1 83 ? 16.904 6.582 153.552 1.00 37.43 83 GLY B C 1
ATOM 1388 O O . GLY B 1 83 ? 17.130 7.548 154.271 1.00 43.51 83 GLY B O 1
ATOM 1389 N N . LEU B 1 84 ? 15.977 5.669 153.825 1.00 38.83 84 LEU B N 1
ATOM 1390 C CA . LEU B 1 84 ? 15.154 5.741 155.025 1.00 38.14 84 LEU B CA 1
ATOM 1391 C C . LEU B 1 84 ? 15.226 4.378 155.670 1.00 47.01 84 LEU B C 1
ATOM 1392 O O . LEU B 1 84 ? 15.103 3.358 154.990 1.00 42.54 84 LEU B O 1
ATOM 1405 N N . ILE B 1 86 ? 13.863 2.055 159.049 1.00 56.37 86 ILE B N 1
ATOM 1406 C CA . ILE B 1 86 ? 13.014 1.860 160.218 1.00 55.04 86 ILE B CA 1
ATOM 1407 C C . ILE B 1 86 ? 13.129 0.386 160.634 1.00 47.82 86 ILE B C 1
ATOM 1408 O O . ILE B 1 86 ? 13.076 -0.510 159.784 1.00 49.28 86 ILE B O 1
ATOM 1413 N N . ASN B 1 87 ? 13.322 0.153 161.937 1.00 40.47 87 ASN B N 1
ATOM 1414 C CA . ASN B 1 87 ? 13.466 -1.194 162.490 1.00 49.73 87 ASN B CA 1
ATOM 1415 C C . ASN B 1 87 ? 14.615 -1.961 161.853 1.00 55.50 87 ASN B C 1
ATOM 1416 O O . ASN B 1 87 ? 14.573 -3.188 161.765 1.00 54.90 87 ASN B O 1
ATOM 1421 N N . GLY B 1 88 ? 15.629 -1.229 161.398 1.00 50.52 88 GLY B N 1
ATOM 1422 C CA . GLY B 1 88 ? 16.796 -1.846 160.789 1.00 42.63 88 GLY B CA 1
ATOM 1423 C C . GLY B 1 88 ? 16.670 -2.141 159.309 1.00 48.09 88 GLY B C 1
ATOM 1424 O O . GLY B 1 88 ? 17.583 -2.704 158.699 1.00 51.58 88 GLY B O 1
ATOM 1425 N N . LYS B 1 89 ? 15.545 -1.757 158.717 1.00 42.82 89 LYS B N 1
ATOM 1426 C CA . LYS B 1 89 ? 15.319 -2.019 157.300 1.00 50.64 89 LYS B CA 1
ATOM 1427 C C . LYS B 1 89 ? 15.103 -0.737 156.491 1.00 53.28 89 LYS B C 1
ATOM 1428 O O . LYS B 1 89 ? 14.535 0.244 156.985 1.00 51.10 89 LYS B O 1
ATOM 1434 N N . LYS B 1 90 ? 15.560 -0.766 155.243 1.00 57.82 90 LYS B N 1
ATOM 1435 C CA . LYS B 1 90 ? 15.437 0.368 154.330 1.00 53.09 90 LYS B CA 1
ATOM 1436 C C . LYS B 1 90 ? 14.044 0.401 153.732 1.00 46.03 90 LYS B C 1
ATOM 1437 O O . LYS B 1 90 ? 13.610 -0.579 153.132 1.00 46.50 90 LYS B O 1
ATOM 1443 N N . VAL B 1 91 ? 13.362 1.533 153.885 1.00 40.17 91 VAL B N 1
ATOM 1444 C CA . VAL B 1 91 ? 12.008 1.708 153.361 1.00 38.56 91 VAL B CA 1
ATOM 1445 C C . VAL B 1 91 ? 11.880 2.828 152.322 1.00 42.86 91 VAL B C 1
ATOM 1446 O O . VAL B 1 91 ? 12.684 3.764 152.283 1.00 40.43 91 VAL B O 1
ATOM 1450 N N . GLN B 1 92 ? 10.856 2.723 151.482 1.00 51.19 92 GLN B N 1
ATOM 1451 C CA . GLN B 1 92 ? 10.614 3.718 150.444 1.00 55.79 92 GLN B CA 1
ATOM 1452 C C . GLN B 1 92 ? 9.532 4.685 150.899 1.00 46.82 92 GLN B C 1
ATOM 1453 O O . GLN B 1 92 ? 9.648 5.902 150.714 1.00 44.29 92 GLN B O 1
ATOM 1459 N N . GLU B 1 93 ? 8.477 4.133 151.487 1.00 47.44 93 GLU B N 1
ATOM 1460 C CA . GLU B 1 93 ? 7.370 4.939 151.972 1.00 54.31 93 GLU B CA 1
ATOM 1461 C C . GLU B 1 93 ? 6.945 4.331 153.278 1.00 53.22 93 GLU B C 1
ATOM 1462 O O . GLU B 1 93 ? 7.088 3.128 153.487 1.00 47.69 93 GLU B O 1
ATOM 1468 N N . HIS B 1 94 ? 6.397 5.165 154.145 1.00 45.23 94 HIS B N 1
ATOM 1469 C CA . HIS B 1 94 ? 5.981 4.714 155.456 1.00 42.61 94 HIS B CA 1
ATOM 1470 C C . HIS B 1 94 ? 4.983 5.668 156.095 1.00 46.45 94 HIS B C 1
ATOM 1471 O O . HIS B 1 94 ? 5.227 6.877 156.198 1.00 35.85 94 HIS B O 1
ATOM 1478 N N . ILE B 1 95 ? 3.849 5.133 156.522 1.00 40.96 95 ILE B N 1
ATOM 1479 C CA . ILE B 1 95 ? 2.879 5.976 157.185 1.00 36.11 95 ILE B CA 1
ATOM 1480 C C . ILE B 1 95 ? 3.422 6.120 158.602 1.00 37.47 95 ILE B C 1
ATOM 1481 O O . ILE B 1 95 ? 3.549 5.135 159.326 1.00 38.18 95 ILE B O 1
ATOM 1486 N N . ILE B 1 96 ? 3.766 7.341 158.991 1.00 43.72 96 ILE B N 1
ATOM 1487 C CA . ILE B 1 96 ? 4.324 7.555 160.316 1.00 42.92 96 ILE B CA 1
ATOM 1488 C C . ILE B 1 96 ? 3.291 7.422 161.419 1.00 37.17 96 ILE B C 1
ATOM 1489 O O . ILE B 1 96 ? 2.199 7.965 161.337 1.00 44.67 96 ILE B O 1
ATOM 1494 N N . GLN B 1 97 ? 3.657 6.683 162.457 1.00 28.37 97 GLN B N 1
ATOM 1495 C CA . GLN B 1 97 ? 2.783 6.471 163.609 1.00 38.91 97 GLN B CA 1
ATOM 1496 C C . GLN B 1 97 ? 3.545 6.876 164.867 1.00 48.57 97 GLN B C 1
ATOM 1497 O O . GLN B 1 97 ? 4.692 6.478 165.048 1.00 47.59 97 GLN B O 1
ATOM 1503 N N . THR B 1 98 ? 2.916 7.661 165.734 1.00 59.93 98 THR B N 1
ATOM 1504 C CA . THR B 1 98 ? 3.589 8.116 166.948 1.00 62.43 98 THR B CA 1
ATOM 1505 C C . THR B 1 98 ? 4.407 7.029 167.623 1.00 61.32 98 THR B C 1
ATOM 1506 O O . THR B 1 98 ? 3.904 5.958 167.942 1.00 50.85 98 THR B O 1
ATOM 1510 N N . GLY B 1 99 ? 5.685 7.313 167.835 1.00 70.24 99 GLY B N 1
ATOM 1511 C CA . GLY B 1 99 ? 6.555 6.340 168.462 1.00 78.89 99 GLY B CA 1
ATOM 1512 C C . GLY B 1 99 ? 7.605 5.840 167.493 1.00 78.98 99 GLY B C 1
ATOM 1513 O O . GLY B 1 99 ? 8.704 5.469 167.899 1.00 90.11 99 GLY B O 1
ATOM 1514 N N . ASP B 1 100 ? 7.266 5.826 166.208 1.00 63.40 100 ASP B N 1
ATOM 1515 C CA . ASP B 1 100 ? 8.194 5.372 165.178 1.00 54.41 100 ASP B CA 1
ATOM 1516 C C . ASP B 1 100 ? 9.467 6.213 165.195 1.00 53.18 100 ASP B C 1
ATOM 1517 O O . ASP B 1 100 ? 9.459 7.370 165.626 1.00 53.29 100 ASP B O 1
ATOM 1522 N N . GLU B 1 101 ? 10.562 5.614 164.737 1.00 49.92 101 GLU B N 1
ATOM 1523 C CA . GLU B 1 101 ? 11.837 6.311 164.641 1.00 54.78 101 GLU B CA 1
ATOM 1524 C C . GLU B 1 101 ? 12.406 6.011 163.264 1.00 54.82 101 GLU B C 1
ATOM 1525 O O . GLU B 1 101 ? 12.427 4.855 162.829 1.00 38.66 101 GLU B O 1
ATOM 1531 N N . ILE B 1 102 ? 12.871 7.049 162.577 1.00 58.34 102 ILE B N 1
ATOM 1532 C CA . ILE B 1 102 ? 13.429 6.870 161.246 1.00 57.02 102 ILE B CA 1
ATOM 1533 C C . ILE B 1 102 ? 14.869 7.359 161.203 1.00 55.03 102 ILE B C 1
ATOM 1534 O O . ILE B 1 102 ? 15.158 8.497 161.569 1.00 58.59 102 ILE B O 1
ATOM 1539 N N . VAL B 1 103 ? 15.773 6.492 160.767 1.00 56.06 103 VAL B N 1
ATOM 1540 C CA . VAL B 1 103 ? 17.182 6.854 160.676 1.00 52.23 103 VAL B CA 1
ATOM 1541 C C . VAL B 1 103 ? 17.558 7.129 159.224 1.00 48.47 103 VAL B C 1
ATOM 1542 O O . VAL B 1 103 ? 17.379 6.280 158.342 1.00 45.27 103 VAL B O 1
ATOM 1554 N N . GLY B 1 105 ? 20.686 8.192 158.413 1.00 49.34 105 GLY B N 1
ATOM 1555 C CA . GLY B 1 105 ? 22.118 8.054 158.257 1.00 55.98 105 GLY B CA 1
ATOM 1556 C C . GLY B 1 105 ? 22.814 7.864 159.584 1.00 66.67 105 GLY B C 1
ATOM 1557 O O . GLY B 1 105 ? 22.171 7.883 160.633 1.00 56.62 105 GLY B O 1
ATOM 1558 N N . PRO B 1 106 ? 24.141 7.674 159.566 1.00 76.64 106 PRO B N 1
ATOM 1559 C CA . PRO B 1 106 ? 24.911 7.482 160.794 1.00 75.77 106 PRO B CA 1
ATOM 1560 C C . PRO B 1 106 ? 24.718 8.640 161.764 1.00 72.54 106 PRO B C 1
ATOM 1561 O O . PRO B 1 106 ? 25.000 9.792 161.429 1.00 85.33 106 PRO B O 1
ATOM 1565 N N . GLN B 1 107 ? 24.216 8.325 162.953 1.00 57.81 107 GLN B N 1
ATOM 1566 C CA . GLN B 1 107 ? 24.012 9.316 164.007 1.00 62.48 107 GLN B CA 1
ATOM 1567 C C . GLN B 1 107 ? 22.836 10.284 163.808 1.00 57.22 107 GLN B C 1
ATOM 1568 O O . GLN B 1 107 ? 22.649 11.210 164.603 1.00 60.61 107 GLN B O 1
ATOM 1574 N N . VAL B 1 108 ? 22.040 10.094 162.763 1.00 38.02 108 VAL B N 1
ATOM 1575 C CA . VAL B 1 108 ? 20.922 11.012 162.566 1.00 43.81 108 VAL B CA 1
ATOM 1576 C C . VAL B 1 108 ? 19.584 10.294 162.384 1.00 54.78 108 VAL B C 1
ATOM 1577 O O . VAL B 1 108 ? 19.484 9.316 161.637 1.00 50.52 108 VAL B O 1
ATOM 1581 N N . SER B 1 109 ? 18.556 10.782 163.073 1.00 52.22 109 SER B N 1
ATOM 1582 C CA . SER B 1 109 ? 17.233 10.177 162.984 1.00 50.00 109 SER B CA 1
ATOM 1583 C C . SER B 1 109 ? 16.120 11.114 163.458 1.00 48.93 109 SER B C 1
ATOM 1584 O O . SER B 1 109 ? 16.385 12.133 164.102 1.00 46.33 109 SER B O 1
ATOM 1587 N N . VAL B 1 110 ? 14.878 10.763 163.127 1.00 51.53 110 VAL B N 1
ATOM 1588 C CA . VAL B 1 110 ? 13.711 11.540 163.542 1.00 51.95 110 VAL B CA 1
ATOM 1589 C C . VAL B 1 110 ? 12.699 10.616 164.222 1.00 49.22 110 VAL B C 1
ATOM 1590 O O . VAL B 1 110 ? 12.520 9.456 163.827 1.00 50.61 110 VAL B O 1
ATOM 1594 N N . ARG B 1 111 ? 12.051 11.138 165.257 1.00 35.27 111 ARG B N 1
ATOM 1595 C CA . ARG B 1 111 ? 11.044 10.389 166.001 1.00 37.48 111 ARG B CA 1
ATOM 1596 C C . ARG B 1 111 ? 9.763 11.203 165.914 1.00 44.56 111 ARG B C 1
ATOM 1597 O O . ARG B 1 111 ? 9.797 12.429 165.887 1.00 31.27 111 ARG B O 1
ATOM 1599 N N . TYR B 1 112 ? 8.625 10.534 165.867 1.00 41.78 112 TYR B N 1
ATOM 1600 C CA . TYR B 1 112 ? 7.387 11.269 165.761 1.00 36.02 112 TYR B CA 1
ATOM 1601 C C . TYR B 1 112 ? 6.469 11.010 166.937 1.00 38.63 112 TYR B C 1
ATOM 1602 O O . TYR B 1 112 ? 6.437 9.916 167.492 1.00 44.23 112 TYR B O 1
ATOM 1611 N N . GLU B 1 113 ? 5.725 12.039 167.315 1.00 41.57 113 GLU B N 1
ATOM 1612 C CA . GLU B 1 113 ? 4.791 11.951 168.419 1.00 42.30 113 GLU B CA 1
ATOM 1613 C C . GLU B 1 113 ? 3.567 12.822 168.120 1.00 42.65 113 GLU B C 1
ATOM 1614 O O . GLU B 1 113 ? 3.657 13.805 167.398 1.00 31.82 113 GLU B O 1
ATOM 1620 N N . TYR B 1 114 ? 2.415 12.440 168.648 1.00 56.76 114 TYR B N 1
ATOM 1621 C CA . TYR B 1 114 ? 1.212 13.237 168.474 1.00 53.69 114 TYR B CA 1
ATOM 1622 C C . TYR B 1 114 ? 0.923 13.708 169.902 1.00 61.34 114 TYR B C 1
ATOM 1623 O O . TYR B 1 114 ? 0.285 13.006 170.687 1.00 54.33 114 TYR B O 1
ATOM 1632 N N . ARG B 1 115 ? 1.425 14.899 170.222 1.00 69.67 115 ARG B N 1
ATOM 1633 C CA . ARG B 1 115 ? 1.331 15.503 171.554 1.00 71.46 115 ARG B CA 1
ATOM 1634 C C . ARG B 1 115 ? 0.048 16.194 171.967 1.00 74.55 115 ARG B C 1
ATOM 1635 O O . ARG B 1 115 ? -0.981 16.094 171.308 1.00 82.52 115 ARG B O 1
ATOM 1643 N N . ARG B 1 116 ? 0.153 16.905 173.088 1.00 82.99 116 ARG B N 1
ATOM 1644 C CA . ARG B 1 116 ? -0.943 17.659 173.682 1.00 89.49 116 ARG B CA 1
ATOM 1645 C C . ARG B 1 116 ? -0.374 18.934 174.297 1.00 98.52 116 ARG B C 1
ATOM 1646 O O . ARG B 1 116 ? -0.565 19.140 175.515 1.00 99.00 116 ARG B O 1
#

Foldseek 3Di:
DWWKKKFWAAPVGTDIDTDDDAKFWEFCAPPGRHHRNDPLTHNTFWMWGCPPGIKIAGDHPVNHHDPQHWFPPDDDGMGNADQQTWIQRVRIIMHIHGGDD/DKWKWKWAPVGIDIDHDDDQKFFEFCAPVGRHHHDDPQTHNGFKMWGWADDPPDDIWIKIAGDDPVPDHGPVHKFPPDHDGIGTDDQQTWMAPVRIIIGIHDDD

Sequence (205 aa):
LQEHILIILDDAGRREVLLTETFYTIGRSPRADIRIKSQFVSRIHAVLVRKAAYRIIDGDEDGQSSVNGLINGKKVQEHIIQTGDEIVGPQVSVRYEYRRREHILIILDDAGRREVLLTETFYTIGRSPRADIRIKSQFVSRIHAVLVRKSSDDVQAAYRIIDGDEDGQSSVNGLINGKKVQEHIIQTGDEIVGPQVSVRYEYRR

Organism: Synechocystis sp. (strain ATCC 27184 / PCC 6803 / Kazusa) (NCBI:txid1111708)